Protein AF-A0A1R2CJ49-F1 (afdb_monomer_lite)

Structure (mmCIF, N/CA/C/O backbone):
data_AF-A0A1R2CJ49-F1
#
_entry.id   AF-A0A1R2CJ49-F1
#
loop_
_atom_site.group_PDB
_atom_site.id
_atom_site.type_symbol
_atom_site.label_atom_id
_atom_site.label_alt_id
_atom_site.label_comp_id
_atom_site.label_asym_id
_atom_site.label_entity_id
_atom_site.label_seq_id
_atom_site.pdbx_PDB_ins_code
_atom_site.Cartn_x
_atom_site.Cartn_y
_atom_site.Cartn_z
_atom_site.occupancy
_atom_site.B_iso_or_equiv
_atom_site.auth_seq_id
_atom_site.auth_comp_id
_atom_site.auth_asym_id
_atom_site.auth_atom_id
_atom_site.pdbx_PDB_model_num
ATOM 1 N N . MET A 1 1 ? -12.577 16.029 20.237 1.00 26.28 1 MET A N 1
ATOM 2 C CA . MET A 1 1 ? -11.935 16.519 18.999 1.00 26.28 1 MET A CA 1
ATOM 3 C C . MET A 1 1 ? -10.661 17.231 19.419 1.00 26.28 1 MET A C 1
ATOM 5 O O . MET A 1 1 ? -10.760 18.255 20.077 1.00 26.28 1 MET A O 1
ATOM 9 N N . GLY A 1 2 ? -9.493 16.629 19.194 1.00 26.75 2 GLY A N 1
ATOM 10 C CA . GLY A 1 2 ? -8.216 17.295 19.459 1.00 26.75 2 GLY A CA 1
ATOM 11 C C . GLY A 1 2 ? -7.886 18.205 18.283 1.00 26.75 2 GLY A C 1
ATOM 12 O O . GLY A 1 2 ? -7.956 17.755 17.143 1.00 26.75 2 GLY A O 1
ATOM 13 N N . ASN A 1 3 ? -7.593 19.475 18.551 1.00 26.75 3 ASN A N 1
ATOM 14 C CA . ASN A 1 3 ? -7.199 20.433 17.525 1.00 26.75 3 ASN A CA 1
ATOM 15 C C . ASN A 1 3 ? -5.873 19.992 16.889 1.00 26.75 3 ASN A C 1
ATOM 17 O O . ASN A 1 3 ? -4.850 19.943 17.570 1.00 26.75 3 ASN A O 1
ATOM 21 N N . CYS A 1 4 ? -5.876 19.725 15.583 1.00 31.06 4 CYS A N 1
ATOM 22 C CA . CYS A 1 4 ? -4.674 19.809 14.758 1.00 31.06 4 CYS A CA 1
ATOM 23 C C . CYS A 1 4 ? -4.294 21.292 14.676 1.00 31.06 4 CYS A C 1
ATOM 25 O O . CYS A 1 4 ? -4.777 22.018 13.809 1.00 31.06 4 CYS A O 1
ATOM 27 N N . THR A 1 5 ? -3.516 21.789 15.636 1.00 28.67 5 THR A N 1
ATOM 28 C CA . THR A 1 5 ? -3.031 23.170 15.593 1.00 28.67 5 THR A CA 1
ATOM 29 C C . THR A 1 5 ? -2.008 23.313 14.473 1.00 28.67 5 THR A C 1
ATOM 31 O O . THR A 1 5 ? -0.951 22.687 14.487 1.00 28.67 5 THR A O 1
ATOM 34 N N . LEU A 1 6 ? -2.374 24.135 13.491 1.00 38.03 6 LEU A N 1
ATOM 35 C CA . LEU A 1 6 ? -1.509 24.666 12.447 1.00 38.03 6 LEU A CA 1
ATOM 36 C C . LEU A 1 6 ? -0.498 25.648 13.056 1.00 38.03 6 LEU A C 1
ATOM 38 O O . LEU A 1 6 ? -0.883 26.491 13.864 1.00 38.03 6 LEU A O 1
ATOM 42 N N . ARG A 1 7 ? 0.732 25.586 12.533 1.00 31.92 7 ARG A N 1
ATOM 43 C CA . ARG A 1 7 ? 1.857 26.525 12.701 1.00 31.92 7 ARG A CA 1
ATOM 44 C C . ARG A 1 7 ? 2.629 26.417 14.012 1.00 31.92 7 ARG A C 1
ATOM 46 O O . ARG A 1 7 ? 2.312 27.066 15.001 1.00 31.92 7 ARG A O 1
ATOM 53 N N . ASP A 1 8 ? 3.721 25.667 13.933 1.00 31.88 8 ASP A N 1
ATOM 54 C CA . ASP A 1 8 ? 4.952 26.039 14.617 1.00 31.88 8 ASP A CA 1
ATOM 55 C C . ASP A 1 8 ? 5.935 26.486 13.522 1.00 31.88 8 ASP A C 1
ATOM 57 O O . ASP A 1 8 ? 6.156 25.761 12.548 1.00 31.88 8 ASP A O 1
ATOM 61 N N . ASP A 1 9 ? 6.454 27.709 13.627 1.00 32.91 9 ASP A N 1
ATOM 62 C CA . ASP A 1 9 ? 7.258 28.380 12.588 1.00 32.91 9 ASP A CA 1
ATOM 63 C C . ASP A 1 9 ? 8.660 27.754 12.414 1.00 32.91 9 ASP A C 1
ATOM 65 O O . ASP A 1 9 ? 9.445 28.156 11.555 1.00 32.91 9 ASP A O 1
ATOM 69 N N . ASN A 1 10 ? 8.957 26.705 13.182 1.00 36.03 10 ASN A N 1
ATOM 70 C CA . ASN A 1 10 ? 10.135 25.864 13.045 1.00 36.03 10 ASN A CA 1
ATOM 71 C C . ASN A 1 10 ? 9.758 24.571 12.322 1.00 36.03 10 ASN A C 1
ATOM 73 O O . ASN A 1 10 ? 9.449 23.577 12.967 1.00 36.03 10 ASN A O 1
ATOM 77 N N . VAL A 1 11 ? 9.772 24.619 10.986 1.00 41.38 11 VAL A N 1
ATOM 78 C CA . VAL A 1 11 ? 9.694 23.509 10.012 1.00 41.38 11 VAL A CA 1
ATOM 79 C C . VAL A 1 11 ? 9.718 22.109 10.652 1.00 41.38 11 VAL A C 1
ATOM 81 O O . VAL A 1 11 ? 10.744 21.432 10.695 1.00 41.38 11 VAL A O 1
ATOM 84 N N . GLN A 1 12 ? 8.569 21.657 11.145 1.00 41.25 12 GLN A N 1
ATOM 85 C CA . GLN A 1 12 ? 8.348 20.265 11.497 1.00 41.25 12 GLN A CA 1
ATOM 86 C C . GLN A 1 12 ? 7.108 19.811 10.755 1.00 41.25 12 GLN A C 1
ATOM 88 O O . GLN A 1 12 ? 5.989 20.250 11.000 1.00 41.25 12 GLN A O 1
ATOM 93 N N . GLU A 1 13 ? 7.368 18.954 9.782 1.00 44.28 13 GLU A N 1
ATOM 94 C CA . GLU A 1 13 ? 6.405 18.080 9.150 1.00 44.28 13 GLU A CA 1
ATOM 95 C C . GLU A 1 13 ? 5.316 17.627 10.137 1.00 44.28 13 GLU A C 1
ATOM 97 O O . GLU A 1 13 ? 5.594 16.954 11.137 1.00 44.28 13 GLU A O 1
ATOM 102 N N . VAL A 1 14 ? 4.062 17.983 9.850 1.00 48.19 14 VAL A N 1
ATOM 103 C CA . VAL A 1 14 ? 2.908 17.512 10.620 1.00 48.19 14 VAL A CA 1
ATOM 104 C C . VAL A 1 14 ? 2.568 16.100 10.144 1.00 48.19 14 VAL A C 1
ATOM 106 O O . VAL A 1 14 ? 1.550 15.860 9.501 1.00 48.19 14 VAL A O 1
ATOM 109 N N . TRP A 1 15 ? 3.424 15.130 10.467 1.00 52.06 15 TRP A N 1
ATOM 110 C CA . TRP A 1 15 ? 2.942 13.762 10.648 1.00 52.06 15 TRP A CA 1
ATOM 111 C C . TRP A 1 15 ? 1.828 13.832 11.676 1.00 52.06 15 TRP A C 1
ATOM 113 O O . TRP A 1 15 ? 2.017 14.497 12.697 1.00 52.06 15 TRP A O 1
ATOM 123 N N . CYS A 1 16 ? 0.708 13.146 11.456 1.00 45.31 16 CYS A N 1
ATOM 124 C CA . CYS A 1 16 ? -0.378 13.109 12.428 1.00 45.31 16 CYS A CA 1
ATOM 125 C C . CYS A 1 16 ? 0.208 12.744 13.812 1.00 45.31 16 CYS A C 1
ATOM 127 O O . CYS A 1 16 ? 0.573 11.597 14.066 1.00 45.31 16 CYS A O 1
ATOM 129 N N . CYS A 1 17 ? 0.388 13.730 14.705 1.00 45.16 17 CYS A N 1
ATOM 130 C CA . CYS A 1 17 ? 1.058 13.579 16.010 1.00 45.16 17 CYS A CA 1
ATOM 131 C C . CYS A 1 17 ? 0.252 12.730 17.000 1.00 45.16 17 CYS A C 1
ATOM 133 O O . CYS A 1 17 ? 0.560 12.680 18.186 1.00 45.16 17 CYS A O 1
ATOM 135 N N . LEU A 1 18 ? -0.794 12.074 16.507 1.00 47.69 18 LEU A N 1
ATOM 136 C CA . LEU A 1 18 ? -1.752 11.295 17.264 1.00 47.69 18 LEU A CA 1
ATOM 137 C C . LEU A 1 18 ? -1.456 9.792 17.208 1.00 47.69 18 LEU A C 1
ATOM 139 O O . LEU A 1 18 ? -2.032 9.055 18.003 1.00 47.69 18 LEU A O 1
ATOM 143 N N . ASN A 1 19 ? -0.566 9.331 16.317 1.00 65.00 19 ASN A N 1
ATOM 144 C CA . ASN A 1 19 ? -0.241 7.912 16.197 1.00 65.00 19 ASN A CA 1
ATOM 145 C C . ASN A 1 19 ? 1.134 7.576 16.797 1.00 65.00 19 ASN A C 1
ATOM 147 O O . ASN A 1 19 ? 2.164 8.050 16.320 1.00 65.00 19 ASN A O 1
ATOM 151 N N . LYS A 1 20 ? 1.131 6.752 17.851 1.00 75.06 20 LYS A N 1
ATOM 152 C CA . LYS A 1 20 ? 2.331 6.314 18.587 1.00 75.06 20 LYS A CA 1
ATOM 153 C C . LYS A 1 20 ? 3.036 5.113 17.951 1.00 75.06 20 LYS A C 1
ATOM 155 O O . LYS A 1 20 ? 4.136 4.776 18.371 1.00 75.06 20 LYS A O 1
ATOM 160 N N . ASN A 1 21 ? 2.411 4.478 16.962 1.00 77.88 21 ASN A N 1
ATOM 161 C CA . ASN A 1 21 ? 2.913 3.249 16.353 1.00 77.88 21 ASN A CA 1
ATOM 162 C C . ASN A 1 21 ? 4.044 3.502 15.338 1.00 77.88 21 ASN A C 1
ATOM 164 O O . ASN A 1 21 ? 4.805 2.589 15.037 1.00 77.88 21 ASN A O 1
ATOM 168 N N . PHE A 1 22 ? 4.166 4.725 14.812 1.00 79.62 22 PHE A N 1
ATOM 169 C CA . PHE A 1 22 ? 5.142 5.080 13.780 1.00 79.62 22 PHE A CA 1
ATOM 170 C C . PHE A 1 22 ? 6.472 5.573 14.366 1.00 79.62 22 PHE A C 1
ATOM 172 O O . PHE A 1 22 ? 6.514 6.575 15.087 1.00 79.62 22 PHE A O 1
ATOM 179 N N . ASP A 1 23 ? 7.573 4.908 14.012 1.00 74.25 23 ASP A N 1
ATOM 180 C CA . ASP A 1 23 ? 8.924 5.278 14.431 1.00 74.25 23 ASP A CA 1
ATOM 181 C C . ASP A 1 23 ? 9.539 6.330 13.498 1.00 74.25 23 ASP A C 1
ATOM 183 O O . ASP A 1 23 ? 10.249 6.048 12.526 1.00 74.25 23 ASP A O 1
ATOM 187 N N . ARG A 1 24 ? 9.312 7.591 13.870 1.00 70.44 24 ARG A N 1
ATOM 188 C CA . ARG A 1 24 ? 9.886 8.762 13.195 1.00 70.44 24 ARG A CA 1
ATOM 189 C C . ARG A 1 24 ? 11.414 8.818 13.275 1.00 70.44 24 ARG A C 1
ATOM 191 O O . ARG A 1 24 ? 12.023 9.487 12.445 1.00 70.44 24 ARG A O 1
ATOM 198 N N . ILE A 1 25 ? 12.037 8.201 14.281 1.00 67.38 25 ILE A N 1
ATOM 199 C CA . ILE A 1 25 ? 13.490 8.264 14.483 1.00 67.38 25 ILE A CA 1
ATOM 200 C C . ILE A 1 25 ? 14.170 7.343 13.474 1.00 67.38 25 ILE A C 1
ATOM 202 O O . ILE A 1 25 ? 15.046 7.796 12.738 1.00 67.38 25 ILE A O 1
ATOM 206 N N . SER A 1 26 ? 13.713 6.094 13.368 1.00 65.06 26 SER A N 1
ATOM 207 C CA . SER A 1 26 ? 14.226 5.152 12.365 1.00 65.06 26 SER A CA 1
ATOM 208 C C . SER A 1 26 ? 13.945 5.618 10.935 1.00 65.06 26 SER A C 1
ATOM 210 O O . SER A 1 26 ? 14.766 5.403 10.044 1.00 65.06 26 SER A O 1
ATOM 212 N N . PHE A 1 27 ? 12.833 6.327 10.709 1.00 67.00 27 PHE A N 1
ATOM 213 C CA . PHE A 1 27 ? 12.515 6.922 9.407 1.00 67.00 27 PHE A CA 1
ATOM 214 C C . PHE A 1 27 ? 13.523 8.003 8.968 1.00 67.00 27 PHE A C 1
ATOM 216 O O . PHE A 1 27 ? 13.751 8.192 7.778 1.00 67.00 27 PHE A O 1
ATOM 223 N N . ARG A 1 28 ? 14.177 8.699 9.910 1.00 56.25 28 ARG A N 1
ATOM 224 C CA . ARG A 1 28 ? 15.124 9.797 9.625 1.00 56.25 28 ARG A CA 1
ATOM 225 C C . ARG A 1 28 ? 16.506 9.343 9.140 1.00 56.25 28 ARG A C 1
ATOM 227 O O . ARG A 1 28 ? 17.362 10.186 8.873 1.00 56.25 28 ARG A O 1
ATOM 234 N N . VAL A 1 29 ? 16.774 8.044 9.015 1.00 51.47 29 VAL A N 1
ATOM 235 C CA . VAL A 1 29 ? 18.105 7.564 8.619 1.00 51.47 29 VAL A CA 1
ATOM 236 C C . VAL A 1 29 ? 18.316 7.737 7.104 1.00 51.47 29 VAL A C 1
ATOM 238 O O . VAL A 1 29 ? 17.660 7.091 6.294 1.00 51.47 29 VAL A O 1
ATOM 241 N N . LYS A 1 30 ? 19.275 8.604 6.730 1.00 51.50 30 LYS A N 1
ATOM 242 C CA . LYS A 1 30 ? 19.764 8.906 5.359 1.00 51.50 30 LYS A CA 1
ATOM 243 C C . LYS A 1 30 ? 18.777 9.535 4.363 1.00 51.50 30 LYS A C 1
ATOM 245 O O . LYS A 1 30 ? 19.136 9.689 3.198 1.00 51.50 30 LYS A O 1
ATOM 250 N N . ILE A 1 31 ? 17.581 9.934 4.781 1.00 54.16 31 ILE A N 1
ATOM 251 C CA . ILE A 1 31 ? 16.706 10.743 3.925 1.00 54.16 31 ILE A CA 1
ATOM 252 C C . ILE A 1 31 ? 17.149 12.201 4.061 1.00 54.16 31 ILE A C 1
ATOM 254 O O . ILE A 1 31 ? 17.193 12.725 5.173 1.00 54.16 31 ILE A O 1
ATOM 258 N N . ASP A 1 32 ? 17.495 12.844 2.943 1.00 55.09 32 ASP A N 1
ATOM 259 C CA . ASP A 1 32 ? 17.691 14.293 2.908 1.00 55.09 32 ASP A CA 1
ATOM 260 C C . ASP A 1 32 ? 16.354 14.962 3.256 1.00 55.09 32 ASP A C 1
ATOM 262 O O . ASP A 1 32 ? 15.398 14.960 2.471 1.00 55.09 32 ASP A O 1
ATOM 266 N N . PHE A 1 33 ? 16.273 15.460 4.488 1.00 58.50 33 PHE A N 1
ATOM 267 C CA . PHE A 1 33 ? 15.053 16.015 5.059 1.00 58.50 33 PHE A CA 1
ATOM 268 C C . PHE A 1 33 ? 14.559 17.217 4.236 1.00 58.50 33 PHE A C 1
ATOM 270 O O . PHE A 1 33 ? 13.353 17.447 4.159 1.00 58.50 33 PHE A O 1
ATOM 277 N N . ASP A 1 34 ? 15.459 17.919 3.537 1.00 59.22 34 ASP A N 1
ATOM 278 C CA . ASP A 1 34 ? 15.125 19.074 2.706 1.00 59.22 34 ASP A CA 1
ATOM 279 C C . ASP A 1 34 ? 14.364 18.670 1.437 1.00 59.22 34 ASP A C 1
ATOM 281 O O . ASP A 1 34 ? 13.374 19.314 1.076 1.00 59.22 34 ASP A O 1
ATOM 285 N N . GLN A 1 35 ? 14.757 17.569 0.787 1.00 62.47 35 GLN A N 1
ATOM 286 C CA . GLN A 1 35 ? 14.051 17.040 -0.389 1.00 62.47 35 GLN A CA 1
ATOM 287 C C . GLN A 1 35 ? 12.654 16.546 -0.023 1.00 62.47 35 GLN A C 1
ATOM 289 O O . GLN A 1 35 ? 11.680 16.827 -0.725 1.00 62.47 35 GLN A O 1
ATOM 294 N N . TYR A 1 36 ? 12.550 15.844 1.105 1.00 66.69 36 TYR A N 1
ATOM 295 C CA . TYR A 1 36 ? 11.279 15.360 1.621 1.00 66.69 36 TYR A CA 1
ATOM 296 C C . TYR A 1 36 ? 10.321 16.524 1.944 1.00 66.69 36 TYR A C 1
ATOM 298 O O . TYR A 1 36 ? 9.168 16.531 1.504 1.00 66.69 36 TYR A O 1
ATOM 306 N N . LEU A 1 37 ? 10.807 17.554 2.644 1.00 65.38 37 LEU A N 1
ATOM 307 C CA . LEU A 1 37 ? 10.027 18.751 2.961 1.00 65.38 37 LEU A CA 1
ATOM 308 C C . LEU A 1 37 ? 9.620 19.531 1.706 1.00 65.38 37 LEU A C 1
ATOM 310 O O . LEU A 1 37 ? 8.490 20.012 1.625 1.00 65.38 37 LEU A O 1
ATOM 314 N N . ALA A 1 38 ? 10.512 19.662 0.722 1.00 65.50 38 ALA A N 1
ATOM 315 C CA . ALA A 1 38 ? 10.200 20.304 -0.553 1.00 65.50 38 ALA A CA 1
ATOM 316 C C . ALA A 1 38 ? 9.090 19.555 -1.304 1.00 65.50 38 ALA A C 1
ATOM 318 O O . ALA A 1 38 ? 8.164 20.175 -1.829 1.00 65.50 38 ALA A O 1
ATOM 319 N N . TYR A 1 39 ? 9.145 18.224 -1.299 1.00 70.75 39 TYR A N 1
ATOM 320 C CA . TYR A 1 39 ? 8.134 17.371 -1.905 1.00 70.75 39 TYR A CA 1
ATOM 321 C C . TYR A 1 39 ? 6.770 17.481 -1.200 1.00 70.75 39 TYR A C 1
ATOM 323 O O . TYR A 1 39 ? 5.753 17.667 -1.868 1.00 70.75 39 TYR A O 1
ATOM 331 N N . GLN A 1 40 ? 6.729 17.472 0.136 1.00 71.38 40 GLN A N 1
ATOM 332 C CA . GLN A 1 40 ? 5.479 17.705 0.869 1.00 71.38 40 GLN A CA 1
ATOM 333 C C . GLN A 1 40 ? 4.901 19.095 0.596 1.00 71.38 40 GLN A C 1
ATOM 335 O O . GLN A 1 40 ? 3.712 19.199 0.319 1.00 71.38 40 GLN A O 1
ATOM 340 N N . LYS A 1 41 ? 5.724 20.151 0.582 1.00 71.00 41 LYS A N 1
ATOM 341 C CA . LYS A 1 41 ? 5.275 21.513 0.233 1.00 71.00 41 LYS A CA 1
ATOM 342 C C . LYS A 1 41 ? 4.702 21.590 -1.183 1.00 71.00 41 LYS A C 1
ATOM 344 O O . LYS A 1 41 ? 3.703 22.269 -1.411 1.00 71.00 41 LYS A O 1
ATOM 349 N N . PHE A 1 42 ? 5.320 20.891 -2.137 1.00 74.38 42 PHE A N 1
ATOM 350 C CA . PHE A 1 42 ? 4.804 20.775 -3.500 1.00 74.38 42 PHE A CA 1
ATOM 351 C C . PHE A 1 42 ? 3.417 20.121 -3.520 1.00 74.38 42 PHE A C 1
ATOM 353 O O . PHE A 1 42 ? 2.489 20.672 -4.114 1.00 74.38 42 PHE A O 1
ATOM 360 N N . LEU A 1 43 ? 3.251 18.990 -2.829 1.00 74.88 43 LEU A N 1
ATOM 361 C CA . LEU A 1 43 ? 1.957 18.322 -2.710 1.00 74.88 43 LEU A CA 1
ATOM 362 C C . LEU A 1 43 ? 0.924 19.202 -1.998 1.00 74.88 43 LEU A C 1
ATOM 364 O O . LEU A 1 43 ? -0.219 19.275 -2.435 1.00 74.88 43 LEU A O 1
ATOM 368 N N . GLU A 1 44 ? 1.302 19.903 -0.931 1.00 74.00 44 GLU A N 1
ATOM 369 C CA . GLU A 1 44 ? 0.401 20.808 -0.216 1.00 74.00 44 GLU A CA 1
ATOM 370 C C . GLU A 1 44 ? -0.114 21.911 -1.133 1.00 74.00 44 GLU A C 1
ATOM 372 O O . GLU A 1 44 ? -1.320 22.132 -1.193 1.00 74.00 44 GLU A O 1
ATOM 377 N N . HIS A 1 45 ? 0.765 22.527 -1.925 1.00 73.56 45 HIS A N 1
ATOM 378 C CA . HIS A 1 45 ? 0.361 23.528 -2.907 1.00 73.56 45 HIS A CA 1
ATOM 379 C C . HIS A 1 45 ? -0.605 22.968 -3.967 1.00 73.56 45 HIS A C 1
ATOM 381 O O . HIS A 1 45 ? -1.550 23.652 -4.375 1.00 73.56 45 HIS A O 1
ATOM 387 N N . LEU A 1 46 ? -0.388 21.728 -4.422 1.00 71.69 46 LEU A N 1
ATOM 388 C CA . LEU A 1 46 ? -1.305 21.051 -5.343 1.00 71.69 46 LEU A CA 1
ATOM 389 C C . LEU A 1 46 ? -2.680 20.807 -4.704 1.00 71.69 46 LEU A C 1
ATOM 391 O O . LEU A 1 46 ? -3.701 21.015 -5.358 1.00 71.69 46 LEU A O 1
ATOM 395 N N . TRP A 1 47 ? -2.711 20.403 -3.433 1.00 73.81 47 TRP A N 1
ATOM 396 C CA . TRP A 1 47 ? -3.938 20.042 -2.719 1.00 73.81 47 TRP A CA 1
ATOM 397 C C . TRP A 1 47 ? -4.717 21.228 -2.164 1.00 73.81 47 TRP A C 1
ATOM 399 O O . TRP A 1 47 ? -5.944 21.168 -2.121 1.00 73.81 47 TRP A O 1
ATOM 409 N N . GLU A 1 48 ? -4.060 22.327 -1.798 1.00 68.50 48 GLU A N 1
ATOM 410 C CA . GLU A 1 48 ? -4.737 23.576 -1.439 1.00 68.50 48 GLU A CA 1
ATOM 411 C C . GLU A 1 48 ? -5.663 24.018 -2.580 1.00 68.50 48 GLU A C 1
ATOM 413 O O . GLU A 1 48 ? -6.846 24.270 -2.360 1.00 68.50 48 GLU A O 1
ATOM 418 N N . LYS A 1 49 ? -5.185 23.976 -3.829 1.00 63.53 49 LYS A N 1
ATOM 419 C CA . LYS A 1 49 ? -6.000 24.273 -5.020 1.00 63.53 49 LYS A CA 1
ATOM 420 C C . LYS A 1 49 ? -7.149 23.293 -5.259 1.00 63.53 49 LYS A C 1
ATOM 422 O O . LYS A 1 49 ? -8.078 23.637 -5.972 1.00 63.53 49 LYS A O 1
ATOM 427 N N . PHE A 1 50 ? -7.116 22.089 -4.704 1.00 65.50 50 PHE A N 1
ATOM 428 C CA . PHE A 1 50 ? -8.232 21.151 -4.813 1.00 65.50 50 PHE A CA 1
ATOM 429 C C . PHE A 1 50 ? -9.264 21.367 -3.696 1.00 65.50 50 PHE A C 1
ATOM 431 O O . PHE A 1 50 ? -10.466 21.387 -3.950 1.00 65.50 50 PHE A O 1
ATOM 438 N N . ILE A 1 51 ? -8.797 21.600 -2.465 1.00 62.16 51 ILE A N 1
ATOM 439 C CA . ILE A 1 51 ? -9.645 21.797 -1.280 1.00 62.16 51 ILE A CA 1
ATOM 440 C C . ILE A 1 51 ? -10.392 23.143 -1.331 1.00 62.16 51 ILE A C 1
ATOM 442 O O . ILE A 1 51 ? -11.546 23.208 -0.911 1.00 62.16 51 ILE A O 1
ATOM 446 N N . PHE A 1 52 ? -9.780 24.209 -1.866 1.00 48.34 52 PHE A N 1
ATOM 447 C CA . PHE A 1 52 ? -10.394 25.547 -1.929 1.00 48.34 52 PHE A CA 1
ATOM 448 C C . PHE A 1 52 ? -11.529 25.695 -2.957 1.00 48.34 52 PHE A C 1
ATOM 450 O O . PHE A 1 52 ? -12.310 26.636 -2.845 1.00 48.34 52 PHE A O 1
ATOM 457 N N . TYR A 1 53 ? -11.647 24.796 -3.938 1.00 50.22 53 TYR A N 1
ATOM 458 C CA . TYR A 1 53 ? -12.580 24.948 -5.065 1.00 50.22 53 TYR A CA 1
ATOM 459 C C . TYR A 1 53 ? -13.773 23.987 -5.027 1.00 50.22 53 TYR A C 1
ATOM 461 O O . TYR A 1 53 ? -14.446 23.812 -6.041 1.00 50.22 53 TYR A O 1
ATOM 469 N N . ARG A 1 54 ? -14.045 23.350 -3.883 1.00 55.12 54 ARG A N 1
ATOM 470 C CA . ARG A 1 54 ? -15.035 22.273 -3.820 1.00 55.12 54 ARG A CA 1
ATOM 471 C C . ARG A 1 54 ? -16.322 22.646 -3.089 1.00 55.12 54 ARG A C 1
ATOM 473 O O . ARG A 1 54 ? -16.282 23.037 -1.922 1.00 55.12 54 ARG A O 1
ATOM 480 N N . ASP A 1 55 ? -17.450 22.412 -3.759 1.00 49.56 55 ASP A N 1
ATOM 481 C CA . ASP A 1 55 ? -18.777 22.346 -3.143 1.00 49.56 55 ASP A CA 1
ATOM 482 C C . ASP A 1 55 ? -18.960 21.004 -2.414 1.00 49.56 55 ASP A C 1
ATOM 484 O O . ASP A 1 55 ? -18.545 19.948 -2.896 1.00 49.56 55 ASP A O 1
ATOM 488 N N . LYS A 1 56 ? -19.529 21.042 -1.206 1.00 52.12 56 LYS A N 1
ATOM 489 C CA . LYS A 1 56 ? -19.495 19.928 -0.235 1.00 52.12 56 LYS A CA 1
ATOM 490 C C . LYS A 1 56 ? -20.616 18.888 -0.392 1.00 52.12 56 LYS A C 1
ATOM 492 O O . LYS A 1 56 ? -20.641 17.931 0.381 1.00 52.12 56 LYS A O 1
ATOM 497 N N . ASP A 1 57 ? -21.508 19.040 -1.368 1.00 48.22 57 ASP A N 1
ATOM 498 C CA . ASP A 1 57 ? -22.840 18.422 -1.296 1.00 48.22 57 ASP A CA 1
ATOM 499 C C . ASP A 1 57 ? -23.067 17.149 -2.145 1.00 48.22 57 ASP A C 1
ATOM 501 O O . ASP A 1 57 ? -24.131 16.541 -2.031 1.00 48.22 57 ASP A O 1
ATOM 505 N N . GLU A 1 58 ? -22.088 16.633 -2.908 1.00 53.12 58 GLU A N 1
ATOM 506 C CA . GLU A 1 58 ? -22.288 15.420 -3.736 1.00 53.12 58 GLU A CA 1
ATOM 507 C C . GLU A 1 58 ? -21.286 14.278 -3.465 1.00 53.12 58 GLU A C 1
ATOM 509 O O . GLU A 1 58 ? -20.101 14.354 -3.779 1.00 53.12 58 GLU A O 1
ATOM 514 N N . LYS A 1 59 ? -21.780 13.156 -2.914 1.00 52.75 59 LYS A N 1
ATOM 515 C CA . LYS A 1 59 ? -20.970 11.994 -2.478 1.00 52.75 59 LYS A CA 1
ATOM 516 C C . LYS A 1 59 ? -20.522 11.028 -3.587 1.00 52.75 59 LYS A C 1
ATOM 518 O O . LYS A 1 59 ? -19.574 10.284 -3.367 1.00 52.75 59 LYS A O 1
ATOM 523 N N . ALA A 1 60 ? -21.190 10.970 -4.741 1.00 48.72 60 ALA A N 1
ATOM 524 C CA . ALA A 1 60 ? -20.859 9.999 -5.799 1.00 48.72 60 ALA A CA 1
ATOM 525 C C . ALA A 1 60 ? -19.772 10.527 -6.755 1.00 48.72 60 ALA A C 1
ATOM 527 O O . ALA A 1 60 ? -18.816 9.817 -7.065 1.00 48.72 60 ALA A O 1
ATOM 528 N N . THR A 1 61 ? -19.861 11.806 -7.128 1.00 55.12 61 THR A N 1
ATOM 529 C CA . THR A 1 61 ? -18.836 12.570 -7.865 1.00 55.12 61 THR A CA 1
ATOM 530 C C . THR A 1 61 ? -17.509 12.606 -7.085 1.00 55.12 61 THR A C 1
ATOM 532 O O . THR A 1 61 ? -16.420 12.554 -7.657 1.00 55.12 61 THR A O 1
ATOM 535 N N . LEU A 1 62 ? -17.613 12.540 -5.751 1.00 61.88 62 LEU A N 1
ATOM 536 C CA . LEU A 1 62 ? -16.523 12.572 -4.781 1.00 61.88 62 LEU A CA 1
ATOM 537 C C . LEU A 1 62 ? -15.423 11.531 -5.036 1.00 61.88 62 LEU A C 1
ATOM 539 O O . LEU A 1 62 ? -14.251 11.900 -5.062 1.00 61.88 62 LEU A O 1
ATOM 543 N N . ARG A 1 63 ? -15.771 10.251 -5.238 1.00 60.50 63 ARG A N 1
ATOM 544 C CA . ARG A 1 63 ? -14.784 9.154 -5.332 1.00 60.50 63 ARG A CA 1
ATOM 545 C C . ARG A 1 63 ? -13.971 9.209 -6.626 1.00 60.50 63 ARG A C 1
ATOM 547 O O . ARG A 1 63 ? -12.756 9.037 -6.576 1.00 60.50 63 ARG A O 1
ATOM 554 N N . TYR A 1 64 ? -14.618 9.467 -7.765 1.00 64.62 64 TYR A N 1
ATOM 555 C CA . TYR A 1 64 ? -13.943 9.567 -9.066 1.00 64.62 64 TYR A CA 1
ATOM 556 C C . TYR A 1 64 ? -13.020 10.792 -9.127 1.00 64.62 64 TYR A C 1
ATOM 558 O O . TYR A 1 64 ? -11.870 10.690 -9.553 1.00 64.62 64 TYR A O 1
ATOM 566 N N . GLU A 1 65 ? -13.488 11.935 -8.619 1.00 67.38 65 GLU A N 1
ATOM 567 C CA . GLU A 1 65 ? -12.672 13.143 -8.515 1.00 67.38 65 GLU A CA 1
ATOM 568 C C . GLU A 1 65 ? -11.492 12.952 -7.561 1.00 67.38 65 GLU A C 1
ATOM 570 O O . GLU A 1 65 ? -10.367 13.288 -7.922 1.00 67.38 65 GLU A O 1
ATOM 575 N N . ILE A 1 66 ? -11.704 12.375 -6.368 1.00 71.25 66 ILE A N 1
ATOM 576 C CA . ILE A 1 66 ? -10.594 12.122 -5.437 1.00 71.25 66 ILE A CA 1
ATOM 577 C C . ILE A 1 66 ? -9.588 11.166 -6.075 1.00 71.25 66 ILE A C 1
ATOM 579 O O . ILE A 1 66 ? -8.398 11.443 -5.986 1.00 71.25 66 ILE A O 1
ATOM 583 N N . LYS A 1 67 ? -10.027 10.108 -6.771 1.00 71.56 67 LYS A N 1
ATOM 584 C CA . LYS A 1 67 ? -9.115 9.204 -7.485 1.00 71.56 67 LYS A CA 1
ATOM 585 C C . LYS A 1 67 ? -8.232 9.975 -8.473 1.00 71.56 67 LYS A C 1
ATOM 587 O O . LYS A 1 67 ? -7.017 9.829 -8.429 1.00 71.56 67 LYS A O 1
ATOM 592 N N . HIS A 1 68 ? -8.804 10.861 -9.292 1.00 72.94 68 HIS A N 1
ATOM 593 C CA . HIS A 1 68 ? -8.032 11.684 -10.236 1.00 72.94 68 HIS A CA 1
ATOM 594 C C . HIS A 1 68 ? -6.971 12.572 -9.557 1.00 72.94 68 HIS A C 1
ATOM 596 O O . HIS A 1 68 ? -5.912 12.826 -10.130 1.00 72.94 68 HIS A O 1
ATOM 602 N N . TRP A 1 69 ? -7.237 13.055 -8.343 1.00 73.19 69 TRP A N 1
ATOM 603 C CA . TRP A 1 69 ? -6.292 13.888 -7.594 1.00 73.19 69 TRP A CA 1
ATOM 604 C C . TRP A 1 69 ? -5.271 13.083 -6.796 1.00 73.19 69 TRP A C 1
ATOM 606 O O . TRP A 1 69 ? -4.106 13.462 -6.737 1.00 73.19 69 TRP A O 1
ATOM 616 N N . VAL A 1 70 ? -5.677 11.953 -6.229 1.00 73.12 70 VAL A N 1
ATOM 617 C CA . VAL A 1 70 ? -4.819 11.059 -5.444 1.00 73.12 70 VAL A CA 1
ATOM 618 C C . VAL A 1 70 ? -3.719 10.441 -6.283 1.00 73.12 70 VAL A C 1
ATOM 620 O O . VAL A 1 70 ? -2.600 10.285 -5.790 1.00 73.12 70 VAL A O 1
ATOM 623 N N . VAL A 1 71 ? -3.992 10.150 -7.556 1.00 69.31 71 VAL A N 1
ATOM 624 C CA . VAL A 1 71 ? -2.956 9.635 -8.453 1.00 69.31 71 VAL A CA 1
ATOM 625 C C . VAL A 1 71 ? -1.802 10.642 -8.623 1.00 69.31 71 VAL A C 1
ATOM 627 O O . VAL A 1 71 ? -0.672 10.220 -8.855 1.00 69.31 71 VAL A O 1
ATOM 630 N N . LYS A 1 72 ? -2.024 11.938 -8.353 1.00 70.88 72 LYS A N 1
ATOM 631 C CA . LYS A 1 72 ? -0.993 12.994 -8.367 1.00 70.88 72 LYS A CA 1
ATOM 632 C C . LYS A 1 72 ? -0.162 13.084 -7.078 1.00 70.88 72 LYS A C 1
ATOM 634 O O . LYS A 1 72 ? 0.716 13.941 -6.975 1.00 70.88 72 LYS A O 1
ATOM 639 N N . GLY A 1 73 ? -0.422 12.215 -6.103 1.00 72.19 73 GLY A N 1
ATOM 640 C CA . GLY A 1 73 ? 0.193 12.246 -4.776 1.00 72.19 73 GLY A CA 1
ATOM 641 C C . GLY A 1 73 ? -0.641 12.990 -3.753 1.00 72.19 73 GLY A C 1
ATOM 642 O O . GLY A 1 73 ? -1.497 13.776 -4.131 1.00 72.19 73 GLY A O 1
ATOM 643 N N . ALA A 1 74 ? -0.394 12.759 -2.461 1.00 76.56 74 ALA A N 1
ATOM 644 C CA . ALA A 1 74 ? -1.066 13.453 -1.364 1.00 76.56 74 ALA A CA 1
ATOM 645 C C . ALA A 1 74 ? -0.094 13.767 -0.215 1.00 76.56 74 ALA A C 1
ATOM 647 O O . ALA A 1 74 ? 0.770 12.937 0.080 1.00 76.56 74 ALA A O 1
ATOM 648 N N . PRO A 1 75 ? -0.229 14.932 0.451 1.00 75.31 75 PRO A N 1
ATOM 649 C CA . PRO A 1 75 ? 0.525 15.233 1.660 1.00 75.31 75 PRO A CA 1
ATOM 650 C C . PRO A 1 75 ? 0.262 14.207 2.762 1.00 75.31 75 PRO A C 1
ATOM 652 O O . PRO A 1 75 ? -0.884 13.818 2.995 1.00 75.31 75 PRO A O 1
ATOM 655 N N . ASN A 1 76 ? 1.299 13.848 3.518 1.00 75.62 76 ASN A N 1
ATOM 656 C CA . ASN A 1 76 ? 1.214 12.842 4.581 1.00 75.62 76 ASN A CA 1
ATOM 657 C C . ASN A 1 76 ? 0.140 13.179 5.624 1.00 75.62 76 ASN A C 1
ATOM 659 O O . ASN A 1 76 ? -0.538 12.291 6.140 1.00 75.62 76 ASN A O 1
ATOM 663 N N . ARG A 1 77 ? -0.048 14.473 5.903 1.00 73.88 77 ARG A N 1
ATOM 664 C CA . ARG A 1 77 ? -0.990 14.971 6.911 1.00 73.88 77 ARG A CA 1
ATOM 665 C C . ARG A 1 77 ? -2.465 14.734 6.589 1.00 73.88 77 ARG A C 1
ATOM 667 O O . ARG A 1 77 ? -3.262 14.879 7.501 1.00 73.88 77 ARG A O 1
ATOM 674 N N . ILE A 1 78 ? -2.816 14.452 5.329 1.00 75.94 78 ILE A N 1
ATOM 675 C CA . ILE A 1 78 ? -4.207 14.212 4.906 1.00 75.94 78 ILE A CA 1
ATOM 676 C C . ILE A 1 78 ? -4.474 12.751 4.524 1.00 75.94 78 ILE A C 1
ATOM 678 O O . ILE A 1 78 ? -5.579 12.422 4.108 1.00 75.94 78 ILE A O 1
ATOM 682 N N . VAL A 1 79 ? -3.467 11.871 4.604 1.00 82.62 79 VAL A N 1
ATOM 683 C CA . VAL A 1 79 ? -3.576 10.464 4.170 1.00 82.62 79 VAL A CA 1
ATOM 684 C C . VAL A 1 79 ? -4.703 9.750 4.910 1.00 82.62 79 VAL A C 1
ATOM 686 O O . VAL A 1 79 ? -5.501 9.053 4.287 1.00 82.62 79 VAL A O 1
ATOM 689 N N . LYS A 1 80 ? -4.785 9.951 6.230 1.00 83.81 80 LYS A N 1
ATOM 690 C CA . LYS A 1 80 ? -5.830 9.362 7.066 1.00 83.81 80 LYS A CA 1
ATOM 691 C C . LYS A 1 80 ? -7.213 9.813 6.603 1.00 83.81 80 LYS A C 1
ATOM 693 O O . LYS A 1 80 ? -8.062 8.977 6.322 1.00 83.81 80 LYS A O 1
ATOM 698 N N . GLU A 1 81 ? -7.413 11.120 6.475 1.00 78.88 81 GLU A N 1
ATOM 699 C CA . GLU A 1 81 ? -8.674 11.721 6.051 1.00 78.88 81 GLU A CA 1
ATOM 700 C C . GLU A 1 81 ? -9.068 11.257 4.645 1.00 78.88 81 GLU A C 1
ATOM 702 O O . GLU A 1 81 ? -10.236 10.981 4.391 1.00 78.88 81 GLU A O 1
ATOM 707 N N . LEU A 1 82 ? -8.102 11.124 3.731 1.00 80.50 82 LEU A N 1
ATOM 708 C CA . LEU A 1 82 ? -8.347 10.595 2.392 1.00 80.50 82 LEU A CA 1
ATOM 709 C C . LEU A 1 82 ? -8.803 9.141 2.427 1.00 80.50 82 LEU A C 1
ATOM 711 O O . LEU A 1 82 ? -9.764 8.804 1.745 1.00 80.50 82 LEU A O 1
ATOM 715 N N . ILE A 1 83 ? -8.157 8.292 3.223 1.00 84.06 83 ILE A N 1
ATOM 716 C CA . ILE A 1 83 ? -8.561 6.891 3.365 1.00 84.06 83 ILE A CA 1
ATOM 717 C C . ILE A 1 83 ? -9.950 6.795 4.006 1.00 84.06 83 ILE A C 1
ATOM 719 O O . ILE A 1 83 ? -10.784 6.053 3.499 1.00 84.06 83 ILE A O 1
ATOM 723 N N . GLU A 1 84 ? -10.251 7.600 5.029 1.00 80.00 84 GLU A N 1
ATOM 724 C CA . GLU A 1 84 ? -11.583 7.658 5.656 1.00 80.00 84 GLU A CA 1
ATOM 725 C C . GLU A 1 84 ? -12.682 8.154 4.692 1.00 80.00 84 GLU A C 1
ATOM 727 O O . GLU A 1 84 ? -13.851 7.806 4.856 1.00 80.00 84 GLU A O 1
ATOM 732 N N . LEU A 1 85 ? -12.336 8.933 3.658 1.00 76.75 85 LEU A N 1
ATOM 733 C CA . LEU A 1 85 ? -13.273 9.303 2.587 1.00 76.75 85 LEU A CA 1
ATOM 734 C C . LEU A 1 85 ? -13.567 8.143 1.623 1.00 76.75 85 LEU A C 1
ATOM 736 O O . LEU A 1 85 ? -14.650 8.107 1.038 1.00 76.75 85 LEU A O 1
ATOM 740 N N . ILE A 1 86 ? -12.620 7.219 1.434 1.00 75.75 86 ILE A N 1
ATOM 741 C CA . ILE A 1 86 ? -12.784 6.035 0.573 1.00 75.75 86 ILE A CA 1
ATOM 742 C C . ILE A 1 86 ? -13.500 4.922 1.343 1.00 75.75 86 ILE A C 1
ATOM 744 O O . ILE A 1 86 ? -14.439 4.320 0.825 1.00 75.75 86 ILE A O 1
ATOM 748 N N . PHE A 1 87 ? -13.059 4.682 2.580 1.00 76.25 87 PHE A N 1
ATOM 749 C CA . PHE A 1 87 ? -13.562 3.687 3.522 1.00 76.25 87 PHE A CA 1
ATOM 750 C C . PHE A 1 87 ? -13.986 4.374 4.824 1.00 76.25 87 PHE A C 1
ATOM 752 O O . PHE A 1 87 ? -13.185 4.504 5.754 1.00 76.25 87 PHE A O 1
ATOM 759 N N . PRO A 1 88 ? -15.249 4.825 4.916 1.00 74.75 88 PRO A N 1
ATOM 760 C CA . PRO A 1 88 ? -15.756 5.451 6.125 1.00 74.75 88 PRO A CA 1
ATOM 761 C C . PRO A 1 88 ? -15.785 4.451 7.281 1.00 74.75 88 PRO A C 1
ATOM 763 O O . PRO A 1 88 ? -16.436 3.412 7.191 1.00 74.75 88 PRO A O 1
ATOM 766 N N . ILE A 1 89 ? -15.123 4.796 8.384 1.00 77.44 89 ILE A N 1
ATOM 767 C CA . ILE A 1 89 ? -15.140 4.020 9.627 1.00 77.44 89 ILE A CA 1
ATOM 768 C C . ILE A 1 89 ? -15.784 4.835 10.755 1.00 77.44 89 ILE A C 1
ATOM 770 O O . ILE A 1 89 ? -15.522 6.028 10.927 1.00 77.44 89 ILE A O 1
ATOM 774 N N . SER A 1 90 ? -16.649 4.199 11.544 1.00 79.44 90 SER A N 1
ATOM 775 C CA . SER A 1 90 ? -17.271 4.816 12.719 1.00 79.44 90 SER A CA 1
ATOM 776 C C . SER A 1 90 ? -16.407 4.567 13.949 1.00 79.44 90 SER A C 1
ATOM 778 O O . SER A 1 90 ? -16.290 3.435 14.403 1.00 79.44 90 SER A O 1
ATOM 780 N N . LYS A 1 91 ? -15.840 5.621 14.554 1.00 74.12 91 LYS A N 1
ATOM 781 C CA . LYS A 1 91 ? -14.951 5.484 15.731 1.00 74.12 91 LYS A CA 1
ATOM 782 C C . LYS A 1 91 ? -15.558 4.679 16.880 1.00 74.12 91 LYS A C 1
ATOM 784 O O . LYS A 1 91 ? -14.834 3.978 17.578 1.00 74.12 91 LYS A O 1
ATOM 789 N N . LYS A 1 92 ? -16.871 4.800 17.086 1.00 77.19 92 LYS A N 1
ATOM 790 C CA . LYS A 1 92 ? -17.584 4.052 18.124 1.00 77.19 92 LYS A CA 1
ATOM 791 C C . LYS A 1 92 ? -17.605 2.556 17.798 1.00 77.19 92 LYS A C 1
ATOM 793 O O . LYS A 1 92 ? -17.240 1.754 18.647 1.00 77.19 92 LYS A O 1
ATOM 798 N N . GLU A 1 93 ? -17.966 2.210 16.566 1.00 75.25 93 GLU A N 1
ATOM 799 C CA . GLU A 1 93 ? -18.008 0.818 16.103 1.00 75.25 93 GLU A CA 1
ATOM 800 C C . GLU A 1 93 ? -16.606 0.202 16.089 1.00 75.25 93 GLU A C 1
ATOM 802 O O . GLU A 1 93 ? -16.445 -0.931 16.527 1.00 75.25 93 GLU A O 1
ATOM 807 N N . CYS A 1 94 ? -15.574 0.962 15.694 1.00 77.19 94 CYS A N 1
ATOM 808 C CA . CYS A 1 94 ? -14.184 0.504 15.740 1.00 77.19 94 CYS A CA 1
ATOM 809 C C . CYS A 1 94 ? -13.753 0.095 17.153 1.00 77.19 94 CYS A C 1
ATOM 811 O O . CYS A 1 94 ? -13.069 -0.912 17.315 1.00 77.19 94 CYS A O 1
ATOM 813 N N . LEU A 1 95 ? -14.127 0.876 18.174 1.00 75.44 95 LEU A N 1
ATOM 814 C CA . LEU A 1 95 ? -13.768 0.584 19.563 1.00 75.44 95 LEU A CA 1
ATOM 815 C C . LEU A 1 95 ? -14.519 -0.637 20.096 1.00 75.44 95 LEU A C 1
ATOM 817 O O . LEU A 1 95 ? -13.886 -1.528 20.648 1.00 75.44 95 LEU A O 1
ATOM 821 N N . GLU A 1 96 ? -15.835 -0.711 19.886 1.00 79.38 96 GLU A N 1
ATOM 822 C CA . GLU A 1 96 ? -16.655 -1.854 20.321 1.00 79.38 96 GLU A CA 1
ATOM 823 C C . GLU A 1 96 ? -16.176 -3.164 19.677 1.00 79.38 96 GLU A C 1
ATOM 825 O O . GLU A 1 96 ? -16.041 -4.199 20.337 1.00 79.38 96 GLU A O 1
ATOM 830 N N . LEU A 1 97 ? -15.859 -3.098 18.384 1.00 74.56 97 LEU A N 1
ATOM 831 C CA . LEU A 1 97 ? -15.291 -4.199 17.631 1.00 74.56 97 LEU A CA 1
ATOM 832 C C . LEU A 1 97 ? -13.920 -4.601 18.202 1.00 74.56 97 LEU A C 1
ATOM 834 O O . LEU A 1 97 ? -13.688 -5.773 18.491 1.00 74.56 97 LEU A O 1
ATOM 838 N N . TYR A 1 98 ? -13.027 -3.637 18.420 1.00 75.75 98 TYR A N 1
ATOM 839 C CA . TYR A 1 98 ? -11.690 -3.883 18.953 1.00 75.75 98 TYR A CA 1
ATOM 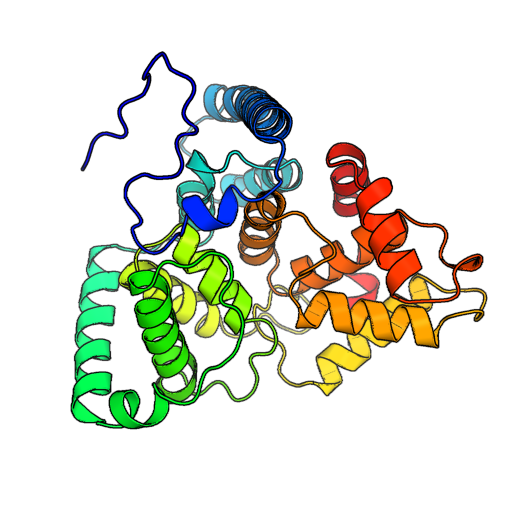840 C C . TYR A 1 98 ? -11.715 -4.486 20.367 1.00 75.75 98 TYR A C 1
ATOM 842 O O . TYR A 1 98 ? -10.993 -5.446 20.631 1.00 75.75 98 TYR A O 1
ATOM 850 N N . GLU A 1 99 ? -12.579 -3.999 21.260 1.00 81.56 99 GLU A N 1
ATOM 851 C CA . GLU A 1 99 ? -12.753 -4.544 22.615 1.00 81.56 99 GLU A CA 1
ATOM 852 C C . GLU A 1 99 ? -13.240 -6.000 22.589 1.00 81.56 99 GLU A C 1
ATOM 854 O O . GLU A 1 99 ? -12.712 -6.857 23.306 1.00 81.56 99 GLU A O 1
ATOM 859 N N . SER A 1 100 ? -14.210 -6.308 21.719 1.00 77.62 100 SER A N 1
ATOM 860 C CA . SER A 1 100 ? -14.689 -7.680 21.512 1.00 77.62 100 SER A CA 1
ATOM 861 C C . SER A 1 100 ? -13.563 -8.614 21.058 1.00 77.62 100 SER A C 1
ATOM 863 O O . SER A 1 100 ? -13.475 -9.761 21.502 1.00 77.62 100 SER A O 1
ATOM 865 N N . MET A 1 101 ? -12.671 -8.117 20.203 1.00 73.12 101 MET A N 1
ATOM 866 C CA . MET A 1 101 ? -11.576 -8.898 19.635 1.00 73.12 101 MET A CA 1
ATOM 867 C C . MET A 1 101 ? -10.403 -9.058 20.599 1.00 73.12 101 MET A C 1
ATOM 869 O O . MET A 1 101 ? -9.879 -10.162 20.725 1.00 73.12 101 MET A O 1
ATOM 873 N N . GLN A 1 102 ? -10.046 -8.021 21.362 1.00 75.00 102 GLN A N 1
ATOM 874 C CA . GLN A 1 102 ? -9.064 -8.133 22.445 1.00 75.00 102 GLN A CA 1
ATOM 875 C C . GLN A 1 102 ? -9.453 -9.212 23.456 1.00 75.00 102 GLN A C 1
ATOM 877 O O . GLN A 1 102 ? -8.599 -9.976 23.903 1.00 75.00 102 GLN A O 1
ATOM 882 N N . LYS A 1 103 ? -10.746 -9.318 23.784 1.00 77.75 103 LYS A N 1
ATOM 883 C CA . LYS A 1 103 ? -11.247 -10.384 24.653 1.00 77.75 103 LYS A CA 1
ATOM 884 C C . LYS A 1 103 ? -10.930 -11.775 24.086 1.00 77.75 103 LYS A C 1
ATOM 886 O O . LYS A 1 103 ? -10.401 -12.602 24.820 1.00 77.75 103 LYS A O 1
ATOM 891 N N . LYS A 1 104 ? -11.152 -12.002 22.784 1.00 71.38 104 LYS A N 1
ATOM 892 C CA . LYS A 1 104 ? -10.811 -13.272 22.112 1.00 71.38 104 LYS A CA 1
ATOM 893 C C . LYS A 1 104 ? -9.306 -13.562 22.120 1.00 71.38 104 LYS A C 1
ATOM 895 O O . LYS A 1 104 ? -8.919 -14.704 22.348 1.00 71.38 104 LYS A O 1
ATOM 900 N N . ILE A 1 105 ? -8.461 -12.548 21.903 1.00 72.12 105 ILE A N 1
ATOM 901 C CA . ILE A 1 105 ? -6.995 -12.701 21.987 1.00 72.12 105 ILE A CA 1
ATOM 902 C C . ILE A 1 105 ? -6.602 -13.164 23.390 1.00 72.12 105 ILE A C 1
ATOM 904 O O . ILE A 1 105 ? -5.914 -14.176 23.530 1.00 72.12 105 ILE A O 1
ATOM 908 N N . ASN A 1 106 ? -7.070 -12.453 24.418 1.00 74.44 106 ASN A N 1
ATOM 909 C CA . ASN A 1 106 ? -6.726 -12.730 25.812 1.00 74.44 106 ASN A CA 1
ATOM 910 C C . ASN A 1 106 ? -7.209 -14.118 26.259 1.00 74.44 106 ASN A C 1
ATOM 912 O O . ASN A 1 106 ? -6.498 -14.812 26.977 1.00 74.44 106 ASN A O 1
ATOM 916 N N . GLU A 1 107 ? -8.396 -14.540 25.817 1.00 73.25 107 GLU A N 1
ATOM 917 C CA . GLU A 1 107 ? -8.957 -15.863 26.124 1.00 73.25 107 GLU A CA 1
ATOM 918 C C . GLU A 1 107 ? -8.230 -17.007 25.398 1.00 73.25 107 GLU A C 1
ATOM 920 O O . GLU A 1 107 ? -8.236 -18.135 25.887 1.00 73.25 107 GLU A O 1
ATOM 925 N N . SER A 1 108 ? -7.586 -16.737 24.256 1.00 67.38 108 SER A N 1
ATOM 926 C CA . SER A 1 108 ? -6.889 -17.768 23.477 1.00 67.38 108 SER A CA 1
ATOM 927 C C . SER A 1 108 ? -5.569 -18.230 24.107 1.00 67.38 108 SER A C 1
ATOM 929 O O . SER A 1 108 ? -5.179 -19.377 23.916 1.00 67.38 108 SER A O 1
ATOM 931 N N . GLY A 1 109 ? -4.850 -17.351 24.819 1.00 63.31 109 GLY A N 1
ATOM 932 C CA . GLY A 1 109 ? -3.499 -17.622 25.337 1.00 63.31 109 GLY A CA 1
ATOM 933 C C . GLY A 1 109 ? -2.411 -17.845 24.267 1.00 63.31 109 GLY A C 1
ATOM 934 O O . GLY A 1 109 ? -1.244 -18.002 24.611 1.00 63.31 109 GLY A O 1
ATOM 935 N N . ILE A 1 110 ? -2.761 -17.840 22.973 1.00 60.88 110 ILE A N 1
ATOM 936 C CA . ILE A 1 110 ? -1.858 -18.159 21.849 1.00 60.88 110 ILE A CA 1
ATOM 937 C C . ILE A 1 110 ? -0.906 -16.992 21.549 1.00 60.88 110 ILE A C 1
ATOM 939 O O . ILE A 1 110 ? 0.251 -17.202 21.192 1.00 60.88 110 ILE A O 1
ATOM 943 N N . PHE A 1 111 ? -1.364 -15.754 21.749 1.00 63.59 111 PHE A N 1
ATOM 944 C CA . PHE A 1 111 ? -0.584 -14.552 21.442 1.00 63.59 111 PHE A CA 1
ATOM 945 C C . PHE A 1 111 ? 0.736 -14.468 22.224 1.00 63.59 111 PHE A C 1
ATOM 947 O O . PHE A 1 111 ? 1.755 -14.062 21.669 1.00 63.59 111 PHE A O 1
ATOM 954 N N . GLU A 1 112 ? 0.742 -14.880 23.496 1.00 57.91 112 GLU A N 1
ATOM 955 C CA . GLU A 1 112 ? 1.955 -14.880 24.325 1.00 57.91 112 GLU A CA 1
ATOM 956 C C . GLU A 1 112 ? 2.968 -15.948 23.876 1.00 57.91 112 GLU A C 1
ATOM 958 O O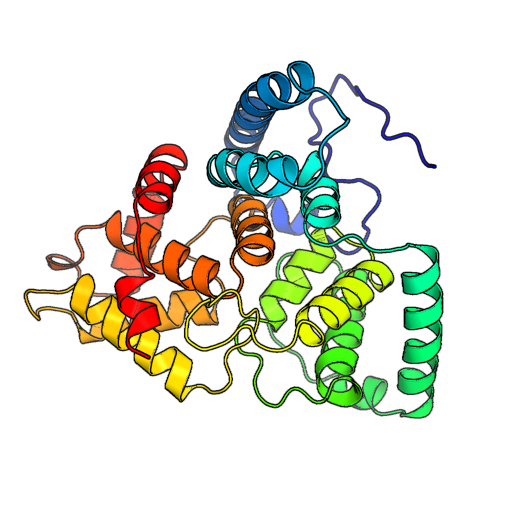 . GLU A 1 112 ? 4.169 -15.735 24.015 1.00 57.91 112 GLU A O 1
ATOM 963 N N . ALA A 1 113 ? 2.508 -17.054 23.277 1.00 51.09 113 ALA A N 1
ATOM 964 C CA . ALA A 1 113 ? 3.361 -18.148 22.807 1.00 51.09 113 ALA A CA 1
ATOM 965 C C . ALA A 1 113 ? 4.012 -17.878 21.434 1.00 51.09 113 ALA A C 1
ATOM 967 O O . ALA A 1 113 ? 5.119 -18.346 21.178 1.00 51.09 113 ALA A O 1
ATOM 968 N N . GLU A 1 114 ? 3.358 -17.115 20.550 1.00 53.03 114 GLU A N 1
ATOM 969 C CA . GLU A 1 114 ? 3.873 -16.803 19.201 1.00 53.03 114 GLU A CA 1
ATOM 970 C C . GLU A 1 114 ? 4.680 -15.489 19.136 1.00 53.03 114 GLU A C 1
ATOM 972 O O . GLU A 1 114 ? 5.415 -15.248 18.173 1.00 53.03 114 GLU A O 1
ATOM 977 N N . ALA A 1 115 ? 4.615 -14.644 20.173 1.00 51.28 115 ALA A N 1
ATOM 978 C CA . ALA A 1 115 ? 5.324 -13.362 20.226 1.00 51.28 115 ALA A CA 1
ATOM 979 C C . ALA A 1 115 ? 6.865 -13.486 20.174 1.00 51.28 115 ALA A C 1
ATOM 981 O O . ALA A 1 115 ? 7.550 -12.510 19.852 1.00 51.28 115 ALA A O 1
ATOM 982 N N . GLU A 1 116 ? 7.438 -14.655 20.458 1.00 46.91 116 GLU A N 1
ATOM 983 C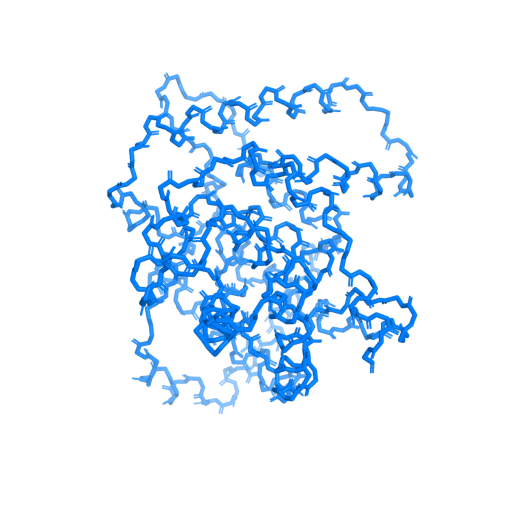 CA . GLU A 1 116 ? 8.894 -14.851 20.478 1.00 46.91 116 GLU A CA 1
ATOM 984 C C . GLU A 1 116 ? 9.515 -15.141 19.096 1.00 46.91 116 GLU A C 1
ATOM 986 O O . GLU A 1 116 ? 10.735 -15.075 18.954 1.00 46.91 116 GLU A O 1
ATOM 991 N N . VAL A 1 117 ? 8.717 -15.410 18.051 1.00 48.12 117 VAL A N 1
ATOM 992 C CA . VAL A 1 117 ? 9.233 -16.027 16.806 1.00 48.12 117 VAL A CA 1
ATOM 993 C C . VAL A 1 117 ? 9.395 -15.050 15.627 1.00 48.12 117 VAL A C 1
ATOM 995 O O . VAL A 1 117 ? 10.073 -15.362 14.649 1.00 48.12 117 VAL A O 1
ATOM 998 N N . PHE A 1 118 ? 8.847 -13.834 15.697 1.00 47.44 118 PHE A N 1
ATOM 999 C CA . PHE A 1 118 ? 8.879 -12.909 14.554 1.00 47.44 118 PHE A CA 1
ATOM 1000 C C . PHE A 1 118 ? 10.195 -12.116 14.472 1.00 47.44 118 PHE A C 1
ATOM 1002 O O . PHE A 1 118 ? 10.404 -11.171 15.236 1.00 47.44 118 PHE A O 1
ATOM 1009 N N . GLN A 1 119 ? 11.071 -12.500 13.536 1.00 47.50 119 GLN A N 1
ATOM 1010 C CA . GLN A 1 119 ? 12.395 -11.893 13.311 1.00 47.50 119 GLN A CA 1
ATOM 1011 C C . GLN A 1 119 ? 12.450 -10.889 12.144 1.00 47.50 119 GLN A C 1
ATOM 1013 O O . GLN A 1 119 ? 13.515 -10.328 11.877 1.00 47.50 119 GLN A O 1
ATOM 1018 N N . GLU A 1 120 ? 11.348 -10.644 11.430 1.00 52.91 120 GLU A N 1
ATOM 1019 C CA . GLU A 1 120 ? 11.387 -9.742 10.276 1.00 52.91 120 GLU A CA 1
ATOM 1020 C C . GLU A 1 120 ? 11.426 -8.252 10.645 1.00 52.91 120 GLU A C 1
ATOM 1022 O O . GLU A 1 120 ? 10.904 -7.795 11.662 1.00 52.91 120 GLU A O 1
ATOM 1027 N N . ASN A 1 121 ? 12.076 -7.490 9.766 1.00 52.44 121 ASN A N 1
ATOM 1028 C CA . ASN A 1 121 ? 12.327 -6.062 9.891 1.00 52.44 121 ASN A CA 1
ATOM 1029 C C . ASN A 1 121 ? 11.016 -5.276 9.706 1.00 52.44 121 ASN A C 1
ATOM 1031 O O . ASN A 1 121 ? 10.507 -5.151 8.590 1.00 52.44 121 ASN A O 1
ATOM 1035 N N . LEU A 1 122 ? 10.453 -4.784 10.810 1.00 63.59 122 LEU A N 1
ATOM 1036 C CA . LEU A 1 122 ? 9.172 -4.078 10.824 1.00 63.59 122 LEU A CA 1
ATOM 1037 C C . LEU A 1 122 ? 9.347 -2.663 10.254 1.00 63.59 122 LEU A C 1
ATOM 1039 O O . LEU A 1 122 ? 10.213 -1.910 10.700 1.00 63.59 122 LEU A O 1
ATOM 1043 N N . PHE A 1 123 ? 8.535 -2.322 9.252 1.00 71.62 123 PHE A N 1
ATOM 1044 C CA . PHE A 1 123 ? 8.576 -1.085 8.466 1.00 71.62 123 PHE A CA 1
ATOM 1045 C C . PHE A 1 123 ? 8.380 0.150 9.356 1.00 71.62 123 PHE A C 1
ATOM 1047 O O . PHE A 1 123 ? 7.267 0.647 9.494 1.00 71.62 123 PHE A O 1
ATOM 1054 N N . PHE A 1 124 ? 9.460 0.664 9.946 1.00 78.38 124 PHE A N 1
ATOM 1055 C CA . PHE A 1 124 ? 9.472 1.915 10.714 1.00 78.38 124 PHE A CA 1
ATOM 1056 C C . PHE A 1 124 ? 8.378 1.980 11.801 1.00 78.38 124 PHE A C 1
ATOM 1058 O O . PHE A 1 124 ? 7.706 2.998 11.959 1.00 78.38 124 PHE A O 1
ATOM 1065 N N . LEU A 1 125 ? 8.184 0.885 12.545 1.00 81.69 125 LEU A N 1
ATOM 1066 C CA . LEU A 1 125 ? 7.273 0.825 13.695 1.00 81.69 125 LEU A CA 1
ATOM 1067 C C . LEU A 1 125 ? 8.037 0.958 15.018 1.00 81.69 125 LEU A C 1
ATOM 1069 O O . LEU A 1 125 ? 9.114 0.379 15.177 1.00 81.69 125 LEU A O 1
ATOM 1073 N N . THR A 1 126 ? 7.454 1.679 15.980 1.00 83.00 126 THR A N 1
ATOM 1074 C CA . THR A 1 126 ? 7.934 1.727 17.376 1.00 83.00 126 THR A CA 1
ATOM 1075 C C . THR A 1 126 ? 7.734 0.377 18.054 1.00 83.00 126 THR A C 1
ATOM 1077 O O . THR A 1 126 ? 6.972 -0.442 17.553 1.00 83.00 126 THR A O 1
ATOM 1080 N N . GLU A 1 127 ? 8.342 0.128 19.216 1.00 82.19 127 GLU A N 1
ATOM 1081 C CA . GLU A 1 127 ? 8.077 -1.111 19.969 1.00 82.19 127 GLU A CA 1
ATOM 1082 C C . GLU A 1 127 ? 6.578 -1.302 20.262 1.00 82.19 127 GLU A C 1
ATOM 1084 O O . GLU A 1 127 ? 6.050 -2.401 20.084 1.00 82.19 127 GLU A O 1
ATOM 1089 N N . GLU A 1 128 ? 5.849 -0.228 20.592 1.00 81.81 128 GLU A N 1
ATOM 1090 C CA . GLU A 1 128 ? 4.390 -0.282 20.713 1.00 81.81 128 GLU A CA 1
ATOM 1091 C C . GLU A 1 128 ? 3.707 -0.622 19.381 1.00 81.81 128 GLU A C 1
ATOM 1093 O O . GLU A 1 128 ? 2.804 -1.459 19.348 1.00 81.81 128 GLU A O 1
ATOM 1098 N N . GLY A 1 129 ? 4.162 -0.026 18.276 1.00 84.69 129 GLY A N 1
ATOM 1099 C CA . GLY A 1 129 ? 3.658 -0.318 16.935 1.00 84.69 129 GLY A CA 1
ATOM 1100 C C . GLY A 1 129 ? 3.893 -1.766 16.507 1.00 84.69 129 GLY A C 1
ATOM 1101 O O . GLY A 1 129 ? 3.015 -2.372 15.898 1.00 84.69 129 GLY A O 1
ATOM 1102 N N . LYS A 1 130 ? 5.036 -2.358 16.870 1.00 84.69 130 LYS A N 1
ATOM 1103 C CA . LYS A 1 130 ? 5.351 -3.771 16.613 1.00 84.69 130 LYS A CA 1
ATOM 1104 C C . LYS A 1 130 ? 4.396 -4.699 17.364 1.00 84.69 130 LYS A C 1
ATOM 1106 O O . LYS A 1 130 ? 3.917 -5.678 16.797 1.00 84.69 130 LYS A O 1
ATOM 1111 N N . ILE A 1 131 ? 4.078 -4.379 18.620 1.00 82.25 131 ILE A N 1
ATOM 1112 C CA . ILE A 1 131 ? 3.097 -5.132 19.417 1.00 82.25 131 ILE A CA 1
ATOM 1113 C C . ILE A 1 131 ? 1.694 -4.994 18.813 1.00 82.25 131 ILE A C 1
ATOM 1115 O O . ILE A 1 131 ? 0.994 -5.997 18.664 1.00 82.25 131 ILE A O 1
ATOM 1119 N N . ALA A 1 132 ? 1.300 -3.777 18.430 1.00 85.25 132 ALA A N 1
ATOM 1120 C CA . ALA A 1 132 ? 0.023 -3.509 17.773 1.00 85.25 132 ALA A CA 1
ATOM 1121 C C . ALA A 1 132 ? -0.111 -4.283 16.451 1.00 85.25 132 ALA A C 1
ATOM 1123 O O . ALA A 1 132 ? -1.141 -4.904 16.198 1.00 85.25 132 ALA A O 1
ATOM 1124 N N . PHE A 1 133 ? 0.950 -4.312 15.641 1.00 86.88 133 PHE A N 1
ATOM 1125 C CA . PHE A 1 133 ? 1.003 -5.086 14.403 1.00 86.88 133 PHE A CA 1
ATOM 1126 C C . PHE A 1 133 ? 0.798 -6.580 14.646 1.00 86.88 133 PHE A C 1
ATOM 1128 O O . PHE A 1 133 ? -0.034 -7.185 13.982 1.00 86.88 133 PHE A O 1
ATOM 1135 N N . ARG A 1 134 ? 1.473 -7.164 15.640 1.00 81.19 134 ARG A N 1
ATOM 1136 C CA . ARG A 1 134 ? 1.296 -8.586 15.972 1.00 81.19 134 ARG A CA 1
ATOM 1137 C C . ARG A 1 134 ? -0.144 -8.911 16.355 1.00 81.19 134 ARG A C 1
ATOM 1139 O O . ARG A 1 134 ? -0.670 -9.941 15.949 1.00 81.19 134 ARG A O 1
ATOM 1146 N N . ARG A 1 135 ? -0.796 -8.047 17.142 1.00 81.12 135 ARG A N 1
ATOM 1147 C CA . ARG A 1 135 ? -2.214 -8.235 17.497 1.00 81.12 135 ARG A CA 1
ATOM 1148 C C . ARG A 1 135 ? -3.094 -8.161 16.259 1.00 81.12 135 ARG A C 1
ATOM 1150 O O . ARG A 1 135 ? -3.985 -8.986 16.098 1.00 81.12 135 ARG A O 1
ATOM 1157 N N . LEU A 1 136 ? -2.823 -7.198 15.383 1.00 83.38 136 LEU A N 1
ATOM 1158 C CA . LEU A 1 136 ? -3.551 -7.010 14.137 1.00 83.38 136 LEU A CA 1
ATOM 1159 C C . LEU A 1 136 ? -3.402 -8.219 13.200 1.00 83.38 136 LEU A C 1
ATOM 1161 O O . LEU A 1 136 ? -4.405 -8.734 12.719 1.00 83.38 136 LEU A O 1
ATOM 1165 N N . GLU A 1 137 ? -2.180 -8.712 13.003 1.00 81.00 137 GLU A N 1
ATOM 1166 C CA . GLU A 1 137 ? -1.876 -9.903 12.203 1.00 81.00 137 GLU A CA 1
ATOM 1167 C C . GLU A 1 137 ? -2.549 -11.156 12.774 1.00 81.00 137 GLU A C 1
ATOM 1169 O O . GLU A 1 137 ? -3.224 -11.878 12.041 1.00 81.00 137 GLU A O 1
ATOM 1174 N N . PHE A 1 138 ? -2.438 -11.379 14.089 1.00 77.81 138 PHE A N 1
ATOM 1175 C CA . PHE A 1 138 ? -3.100 -12.493 14.767 1.00 77.81 138 PHE A CA 1
ATOM 1176 C C . PHE A 1 138 ? -4.614 -12.465 14.531 1.00 77.81 138 PHE A C 1
ATOM 1178 O O . PHE A 1 138 ? -5.215 -13.474 14.162 1.00 77.81 138 PHE A O 1
ATOM 1185 N N . LEU A 1 139 ? -5.243 -11.303 14.710 1.00 74.62 139 LEU A N 1
ATOM 1186 C CA . LEU A 1 139 ? -6.681 -11.168 14.508 1.00 74.62 139 LEU A CA 1
ATOM 1187 C C . LEU A 1 139 ? -7.081 -11.435 13.059 1.00 74.62 139 LEU A C 1
ATOM 1189 O O . LEU A 1 139 ? -8.030 -12.170 12.801 1.00 74.62 139 LEU A O 1
ATOM 1193 N N . VAL A 1 140 ? -6.359 -10.853 12.111 1.00 75.31 140 VAL A N 1
ATOM 1194 C CA . VAL A 1 140 ? -6.638 -11.023 10.688 1.00 75.31 140 VAL A CA 1
ATOM 1195 C C . VAL A 1 140 ? -6.486 -12.494 10.269 1.00 75.31 140 VAL A C 1
ATOM 1197 O O . VAL A 1 140 ? -7.353 -13.025 9.583 1.00 75.31 140 VAL A O 1
ATOM 1200 N N . LYS A 1 141 ? -5.437 -13.182 10.729 1.00 71.75 141 LYS A N 1
ATOM 1201 C CA . LYS A 1 141 ? -5.159 -14.574 10.359 1.00 71.75 141 LYS A CA 1
ATOM 1202 C C . LYS A 1 141 ? -6.102 -15.576 11.020 1.00 71.75 141 LYS A C 1
ATOM 1204 O O . LYS A 1 141 ? -6.598 -16.473 10.353 1.00 71.75 141 LYS A O 1
ATOM 1209 N N . TYR A 1 142 ? -6.347 -15.434 12.320 1.00 66.88 142 TYR A N 1
ATOM 1210 C CA . TYR A 1 142 ? -7.028 -16.469 13.105 1.00 66.88 142 TYR A CA 1
ATOM 1211 C C . TYR A 1 142 ? -8.494 -16.159 13.413 1.00 66.88 142 TYR A C 1
ATOM 1213 O O . TYR A 1 142 ? -9.245 -17.068 13.755 1.00 66.88 142 TYR A O 1
ATOM 1221 N N . VAL A 1 143 ? -8.920 -14.895 13.327 1.00 64.81 143 VAL A N 1
ATOM 1222 C CA . VAL A 1 143 ? -10.319 -14.511 13.586 1.00 64.81 143 VAL A CA 1
ATOM 1223 C C . VAL A 1 143 ? -11.090 -14.275 12.294 1.00 64.81 143 VAL A C 1
ATOM 1225 O O . VAL A 1 143 ? -12.289 -14.545 12.259 1.00 64.81 143 VAL A O 1
ATOM 1228 N N . LEU A 1 144 ? -10.420 -13.781 11.250 1.00 65.19 144 LEU A N 1
ATOM 1229 C CA . LEU A 1 144 ? -11.038 -13.526 9.946 1.00 65.19 144 LEU A CA 1
ATOM 1230 C C . LEU A 1 144 ? -10.771 -14.640 8.916 1.00 65.19 144 LEU A C 1
ATOM 1232 O O . LEU A 1 144 ? -11.321 -14.569 7.823 1.00 65.19 144 LEU A O 1
ATOM 1236 N N . ASP A 1 145 ? -10.001 -15.668 9.298 1.00 63.81 145 ASP A N 1
ATOM 1237 C CA . ASP A 1 145 ? -9.814 -16.946 8.585 1.00 63.81 145 ASP A CA 1
ATOM 1238 C C . ASP A 1 145 ? -9.393 -16.806 7.111 1.00 63.81 145 ASP A C 1
ATOM 1240 O O . ASP A 1 145 ? -9.927 -17.457 6.215 1.00 63.81 145 ASP A O 1
ATOM 1244 N N . ILE A 1 146 ? -8.440 -15.910 6.836 1.00 64.44 146 ILE A N 1
ATOM 1245 C CA . ILE A 1 146 ? -7.922 -15.730 5.476 1.00 64.44 146 ILE A CA 1
ATOM 1246 C C . ILE A 1 146 ? -6.728 -16.652 5.247 1.00 64.44 146 ILE A C 1
ATOM 1248 O O . ILE A 1 146 ? -5.672 -16.489 5.860 1.00 64.44 146 ILE A O 1
ATOM 1252 N N . GLU A 1 147 ? -6.886 -17.582 4.306 1.00 55.03 147 GLU A N 1
ATOM 1253 C CA . GLU A 1 147 ? -5.879 -18.597 3.978 1.00 55.03 147 GLU A CA 1
ATOM 1254 C C . GLU A 1 147 ? -4.646 -18.032 3.243 1.00 55.03 147 GLU A C 1
ATOM 1256 O O . GLU A 1 147 ? -3.545 -18.565 3.396 1.00 55.03 147 GLU A O 1
ATOM 1261 N N . TYR A 1 148 ? -4.789 -16.945 2.472 1.00 60.91 148 TYR A N 1
ATOM 1262 C CA . TYR A 1 148 ? -3.696 -16.351 1.690 1.00 60.91 148 TYR A CA 1
ATOM 1263 C C . TYR A 1 148 ? -3.683 -14.814 1.768 1.00 60.91 148 TYR A C 1
ATOM 1265 O O . TYR A 1 148 ? -4.646 -14.144 1.404 1.00 60.91 148 TYR A O 1
ATOM 1273 N N . MET A 1 149 ? -2.571 -14.250 2.258 1.00 63.47 149 MET A N 1
ATOM 1274 C CA . MET A 1 149 ? -2.407 -12.818 2.569 1.00 63.47 149 MET A CA 1
ATOM 1275 C C . MET A 1 149 ? -1.006 -12.296 2.244 1.00 63.47 149 MET A C 1
ATOM 1277 O O . MET A 1 149 ? -0.402 -11.546 3.012 1.00 63.47 149 MET A O 1
ATOM 1281 N N . GLU A 1 150 ? -0.446 -12.706 1.111 1.00 67.19 150 GLU A N 1
ATOM 1282 C CA . GLU A 1 150 ? 0.875 -12.213 0.726 1.00 67.19 150 GLU A CA 1
ATOM 1283 C C . GLU A 1 150 ? 0.842 -10.686 0.532 1.00 67.19 150 GLU A C 1
ATOM 1285 O O . GLU A 1 150 ? -0.110 -10.145 -0.034 1.00 67.19 150 GLU A O 1
ATOM 1290 N N . VAL A 1 151 ? 1.863 -9.982 1.040 1.00 76.56 151 VAL A N 1
ATOM 1291 C CA . VAL A 1 151 ? 1.992 -8.506 1.060 1.00 76.56 151 VAL A CA 1
ATOM 1292 C C . VAL A 1 151 ? 1.067 -7.784 2.053 1.00 76.56 151 VAL A C 1
ATOM 1294 O O . VAL A 1 151 ? 1.335 -6.638 2.433 1.00 76.56 151 VAL A O 1
ATOM 1297 N N . PHE A 1 152 ? -0.014 -8.421 2.515 1.00 80.31 152 PHE A N 1
ATOM 1298 C CA . PHE A 1 152 ? -0.973 -7.770 3.409 1.00 80.31 152 PHE A CA 1
ATOM 1299 C C . PHE A 1 152 ? -0.359 -7.424 4.770 1.00 80.31 152 PHE A C 1
ATOM 1301 O O . PHE A 1 152 ? -0.682 -6.384 5.336 1.00 80.31 152 PHE A O 1
ATOM 1308 N N . ASP A 1 153 ? 0.599 -8.216 5.253 1.00 82.69 153 ASP A N 1
ATOM 1309 C CA . ASP A 1 153 ? 1.395 -7.914 6.447 1.00 82.69 153 ASP A CA 1
ATOM 1310 C C . ASP A 1 153 ? 2.063 -6.528 6.354 1.00 82.69 153 ASP A C 1
ATOM 1312 O O . ASP A 1 153 ? 2.019 -5.739 7.300 1.00 82.69 153 ASP A O 1
ATOM 1316 N N . LYS A 1 154 ? 2.635 -6.183 5.194 1.00 86.19 154 LYS A N 1
ATOM 1317 C CA . LYS A 1 154 ? 3.248 -4.871 4.955 1.00 86.19 154 LYS A CA 1
ATOM 1318 C C . LYS A 1 154 ? 2.192 -3.773 4.865 1.00 86.19 154 LYS A C 1
ATOM 1320 O O . LYS A 1 154 ? 2.406 -2.684 5.393 1.00 86.19 154 LYS A O 1
ATOM 1325 N N . VAL A 1 155 ? 1.038 -4.051 4.257 1.00 89.00 155 VAL A N 1
ATOM 1326 C CA . VAL A 1 155 ? -0.089 -3.102 4.207 1.00 89.00 155 VAL A CA 1
ATOM 1327 C C . VAL A 1 155 ? -0.600 -2.782 5.615 1.00 89.00 155 VAL A C 1
ATOM 1329 O O . VAL A 1 155 ? -0.766 -1.609 5.944 1.00 89.00 155 VAL A O 1
ATOM 1332 N N . LEU A 1 156 ? -0.767 -3.788 6.477 1.00 88.62 156 LEU A N 1
ATOM 1333 C CA . LEU A 1 156 ? -1.156 -3.606 7.878 1.00 88.62 156 LEU A CA 1
ATOM 1334 C C . LEU A 1 156 ? -0.138 -2.743 8.642 1.00 88.62 156 LEU A C 1
ATOM 1336 O O . LEU A 1 156 ? -0.528 -1.852 9.399 1.00 88.62 156 LEU A O 1
ATOM 1340 N N . GLN A 1 157 ? 1.165 -2.940 8.405 1.00 88.06 157 GLN A N 1
ATOM 1341 C CA . GLN A 1 157 ? 2.210 -2.081 8.979 1.00 88.06 157 GLN A CA 1
ATOM 1342 C C . GLN A 1 157 ? 2.080 -0.624 8.509 1.00 88.06 157 GLN A C 1
ATOM 1344 O O . GLN A 1 157 ? 2.167 0.286 9.333 1.00 88.06 157 GLN A O 1
ATOM 1349 N N . LEU A 1 158 ? 1.813 -0.385 7.219 1.00 89.38 158 LEU A N 1
ATOM 1350 C CA . LEU A 1 158 ? 1.583 0.967 6.693 1.00 89.38 158 LEU A CA 1
ATOM 1351 C C . LEU A 1 158 ? 0.310 1.606 7.247 1.00 89.38 158 LEU A C 1
ATOM 1353 O O . LEU A 1 158 ? 0.302 2.799 7.542 1.00 89.38 158 LEU A O 1
ATOM 1357 N N . MET A 1 159 ? -0.767 0.840 7.424 1.00 90.81 159 MET A N 1
ATOM 1358 C CA . MET A 1 159 ? -1.983 1.337 8.073 1.00 90.81 159 MET A CA 1
ATOM 1359 C C . MET A 1 159 ? -1.669 1.828 9.487 1.00 90.81 159 MET A C 1
ATOM 1361 O O . MET A 1 159 ? -2.086 2.923 9.864 1.00 90.81 159 MET A O 1
ATOM 1365 N N . LEU A 1 160 ? -0.848 1.084 10.232 1.00 89.31 160 LEU A N 1
ATOM 1366 C CA . LEU A 1 160 ? -0.390 1.480 11.562 1.00 89.31 160 LEU A CA 1
ATOM 1367 C C . LEU A 1 160 ? 0.513 2.718 11.567 1.00 89.31 160 LEU A C 1
ATOM 1369 O O . LEU A 1 160 ? 0.749 3.252 12.645 1.00 89.31 160 LEU A O 1
ATOM 1373 N N . TRP A 1 161 ? 0.968 3.245 10.424 1.00 86.19 161 TRP A N 1
ATOM 1374 C CA . TRP A 1 161 ? 1.624 4.561 10.389 1.00 86.19 161 TRP A CA 1
ATOM 1375 C C . TRP A 1 161 ? 0.630 5.706 10.580 1.00 86.19 161 TRP A C 1
ATOM 1377 O O . TRP A 1 161 ? 0.939 6.707 11.229 1.00 86.19 161 TRP A O 1
ATOM 1387 N N . PHE A 1 162 ? -0.592 5.556 10.066 1.00 85.31 162 PHE A N 1
ATOM 1388 C CA . PHE A 1 162 ? -1.593 6.628 10.010 1.00 85.31 162 PHE A CA 1
ATOM 1389 C C . PHE A 1 162 ? -2.757 6.423 10.978 1.00 85.31 162 PHE A C 1
ATOM 1391 O O . PHE A 1 162 ? -3.341 7.400 11.450 1.00 85.31 162 PHE A O 1
ATOM 1398 N N . PHE A 1 163 ? -3.058 5.171 11.314 1.00 86.62 163 PHE A N 1
ATOM 1399 C CA . PHE A 1 163 ? -4.196 4.793 12.135 1.00 86.62 163 PHE A CA 1
ATOM 1400 C C . PHE A 1 163 ? -3.749 4.190 13.477 1.00 86.62 163 PHE A C 1
ATOM 1402 O O . PHE A 1 163 ? -2.826 3.370 13.516 1.00 86.62 163 PHE A O 1
ATOM 1409 N N . PRO A 1 164 ? -4.405 4.557 14.595 1.00 85.31 164 PRO A N 1
ATOM 1410 C CA . PRO A 1 164 ? -4.297 3.801 15.832 1.00 85.31 164 PRO A CA 1
ATOM 1411 C C . PRO A 1 164 ? -4.817 2.371 15.627 1.00 85.31 164 PRO A C 1
ATOM 1413 O O . PRO A 1 164 ? -5.645 2.112 14.756 1.00 85.31 164 PRO A O 1
ATOM 1416 N N . GLU A 1 165 ? -4.363 1.450 16.478 1.00 85.75 165 GLU A N 1
ATOM 1417 C CA . GLU A 1 165 ? -4.583 0.002 16.324 1.00 85.75 165 GLU A CA 1
ATOM 1418 C C . GLU A 1 165 ? -6.056 -0.385 16.094 1.00 85.75 165 GLU A C 1
ATOM 1420 O O . GLU A 1 165 ? -6.355 -1.141 15.177 1.00 85.75 165 GLU A O 1
ATOM 1425 N N . HIS A 1 166 ? -6.989 0.178 16.866 1.00 84.12 166 HIS A N 1
ATOM 1426 C CA . HIS A 1 166 ? -8.422 -0.122 16.751 1.00 84.12 166 HIS A CA 1
ATOM 1427 C C . HIS A 1 166 ? -9.051 0.365 15.433 1.00 84.12 166 HIS A C 1
ATOM 1429 O O . HIS A 1 166 ? -9.931 -0.297 14.888 1.00 84.12 166 HIS A O 1
ATOM 1435 N N . GLU A 1 167 ? -8.607 1.507 14.899 1.00 87.38 167 GLU A N 1
ATOM 1436 C CA . GLU A 1 167 ? -9.058 1.990 13.587 1.00 87.38 167 GLU A CA 1
ATOM 1437 C C . GLU A 1 167 ? -8.424 1.157 12.463 1.00 87.38 167 GLU A C 1
ATOM 1439 O O . GLU A 1 167 ? -9.111 0.798 11.510 1.00 87.38 167 GLU A O 1
ATOM 1444 N N . ALA A 1 168 ? -7.144 0.784 12.599 1.00 89.25 168 ALA A N 1
ATOM 1445 C CA . ALA A 1 168 ? -6.475 -0.119 11.663 1.00 89.25 168 ALA A CA 1
ATOM 1446 C C . ALA A 1 168 ? -7.158 -1.497 11.622 1.00 89.25 168 ALA A C 1
ATOM 1448 O O . ALA A 1 168 ? -7.313 -2.066 10.544 1.00 89.25 168 ALA A O 1
ATOM 1449 N N . TYR A 1 169 ? -7.633 -1.995 12.769 1.00 85.69 169 TYR A N 1
ATOM 1450 C CA . TYR A 1 169 ? -8.423 -3.221 12.839 1.00 85.69 169 TYR A CA 1
ATOM 1451 C C . TYR A 1 169 ? -9.735 -3.109 12.064 1.00 85.69 169 TYR A C 1
ATOM 1453 O O . TYR A 1 169 ? -10.020 -3.953 11.220 1.00 85.69 169 TYR A O 1
ATOM 1461 N N . ALA A 1 170 ? -10.513 -2.054 12.312 1.00 84.56 170 ALA A N 1
ATOM 1462 C CA . ALA A 1 170 ? -11.781 -1.849 11.622 1.00 84.56 170 ALA A CA 1
ATOM 1463 C C . ALA A 1 170 ? -11.599 -1.707 10.104 1.00 84.56 170 ALA A C 1
ATOM 1465 O O . ALA A 1 170 ? -12.384 -2.257 9.337 1.00 84.56 170 ALA A O 1
ATOM 1466 N N . LEU A 1 171 ? -10.541 -1.017 9.665 1.00 87.06 171 LEU A N 1
ATOM 1467 C CA . LEU A 1 171 ? -10.190 -0.935 8.250 1.00 87.06 171 LEU A CA 1
ATOM 1468 C C . LEU A 1 171 ? -9.816 -2.305 7.683 1.00 87.06 171 LEU A C 1
ATOM 1470 O O . LEU A 1 171 ? -10.333 -2.669 6.635 1.00 87.06 171 LEU A O 1
ATOM 1474 N N . ALA A 1 172 ? -8.961 -3.076 8.360 1.00 85.56 172 ALA A N 1
ATOM 1475 C CA . ALA A 1 172 ? -8.584 -4.410 7.901 1.00 85.56 172 ALA A CA 1
ATOM 1476 C C . ALA A 1 172 ? -9.817 -5.313 7.791 1.00 85.56 172 ALA A C 1
ATOM 1478 O O . ALA A 1 172 ? -10.050 -5.909 6.746 1.00 85.56 172 ALA A O 1
ATOM 1479 N N . GLU A 1 173 ? -10.659 -5.345 8.824 1.00 80.62 173 GLU A N 1
ATOM 1480 C CA . GLU A 1 173 ? -11.904 -6.108 8.817 1.00 80.62 173 GLU A CA 1
ATOM 1481 C C . GLU A 1 173 ? -12.833 -5.671 7.675 1.00 80.62 173 GLU A C 1
ATOM 1483 O O . GLU A 1 173 ? -13.385 -6.520 6.976 1.00 80.62 173 GLU A O 1
ATOM 1488 N N . ALA A 1 174 ? -12.977 -4.363 7.447 1.00 79.25 174 ALA A N 1
ATOM 1489 C CA . ALA A 1 174 ? -13.764 -3.839 6.340 1.00 79.25 174 ALA A CA 1
ATOM 1490 C C . ALA A 1 174 ? -13.210 -4.309 4.990 1.00 79.25 174 ALA A C 1
ATOM 1492 O O . ALA A 1 174 ? -13.972 -4.857 4.198 1.00 79.25 174 ALA A O 1
ATOM 1493 N N . LEU A 1 175 ? -11.900 -4.172 4.749 1.00 80.69 175 LEU A N 1
ATOM 1494 C CA . LEU A 1 175 ? -11.244 -4.630 3.518 1.00 80.69 175 LEU A CA 1
ATOM 1495 C C . LEU A 1 175 ? -11.519 -6.116 3.258 1.00 80.69 175 LEU A C 1
ATOM 1497 O O . LEU A 1 175 ? -11.857 -6.494 2.139 1.00 80.69 175 LEU A O 1
ATOM 1501 N N . ILE A 1 176 ? -11.428 -6.939 4.302 1.00 76.00 176 ILE A N 1
ATOM 1502 C CA . ILE A 1 176 ? -11.632 -8.393 4.249 1.00 76.00 176 ILE A CA 1
ATOM 1503 C C . ILE A 1 176 ? -13.094 -8.737 3.962 1.00 76.00 176 ILE A C 1
ATOM 1505 O O . ILE A 1 176 ? -13.383 -9.573 3.113 1.00 76.00 176 ILE A O 1
ATOM 1509 N N . LYS A 1 177 ? -14.027 -8.048 4.626 1.00 71.00 177 LYS A N 1
ATOM 1510 C CA . LYS A 1 177 ? -15.474 -8.225 4.438 1.00 71.00 177 LYS A CA 1
ATOM 1511 C C . LYS A 1 177 ? -16.001 -7.660 3.120 1.00 71.00 177 LYS A C 1
ATOM 1513 O O . LYS A 1 177 ? -17.174 -7.870 2.816 1.00 71.00 177 LYS A O 1
ATOM 1518 N N . THR A 1 178 ? -15.196 -6.932 2.343 1.00 65.50 178 THR A N 1
ATOM 1519 C CA . THR A 1 178 ? -15.633 -6.326 1.071 1.00 65.50 178 THR A CA 1
ATOM 1520 C C . THR A 1 178 ? -15.732 -7.374 -0.058 1.00 65.50 178 THR A C 1
ATOM 1522 O O . THR A 1 178 ? -15.237 -7.148 -1.155 1.00 65.50 178 THR A O 1
ATOM 1525 N N . ASP A 1 179 ? -16.358 -8.528 0.201 1.00 48.44 179 ASP A N 1
ATOM 1526 C CA . ASP A 1 179 ? -16.431 -9.713 -0.666 1.00 48.44 179 ASP A CA 1
ATOM 1527 C C . ASP A 1 179 ? -16.555 -9.387 -2.175 1.00 48.44 179 ASP A C 1
ATOM 1529 O O . ASP A 1 179 ? -17.546 -8.826 -2.647 1.00 48.44 179 ASP A O 1
ATOM 1533 N N . ILE A 1 180 ? -15.492 -9.749 -2.902 1.00 47.03 180 ILE A N 1
ATOM 1534 C CA . ILE A 1 180 ? -15.362 -10.074 -4.333 1.00 47.03 180 ILE A CA 1
ATOM 1535 C C . ILE A 1 180 ? -16.396 -9.404 -5.261 1.00 47.03 180 ILE A C 1
ATOM 1537 O O . ILE A 1 180 ? -17.449 -9.961 -5.588 1.00 47.03 180 ILE A O 1
ATOM 1541 N N . THR A 1 181 ? -16.032 -8.261 -5.846 1.00 36.28 181 THR A N 1
ATOM 1542 C CA . THR A 1 181 ? -16.653 -7.834 -7.104 1.00 36.28 181 THR A CA 1
ATOM 1543 C C . THR A 1 181 ? -16.303 -8.835 -8.212 1.00 36.28 181 THR A C 1
ATOM 1545 O O . THR A 1 181 ? -15.161 -9.263 -8.353 1.00 36.28 181 THR A O 1
ATOM 1548 N N . SER A 1 182 ? -17.317 -9.248 -8.981 1.00 39.22 182 SER A N 1
ATOM 1549 C CA . SER A 1 182 ? -17.230 -10.236 -10.071 1.00 39.22 182 SER A CA 1
ATOM 1550 C C . SER A 1 182 ? -16.019 -10.040 -10.998 1.00 39.22 182 SER A C 1
ATOM 1552 O O . SER A 1 182 ? -15.577 -8.910 -11.167 1.00 39.22 182 SER A O 1
ATOM 1554 N N . ILE A 1 183 ? -15.607 -11.102 -11.710 1.00 40.00 183 ILE A N 1
ATOM 1555 C CA . ILE A 1 183 ? -14.537 -11.183 -12.744 1.00 40.00 183 ILE A CA 1
ATOM 1556 C C . ILE A 1 183 ? -14.516 -10.016 -13.767 1.00 40.00 183 ILE A C 1
ATOM 1558 O O . ILE A 1 183 ? -13.536 -9.812 -14.472 1.00 40.00 183 ILE A O 1
ATOM 1562 N N . LYS A 1 184 ? -15.573 -9.197 -13.843 1.00 40.62 184 LYS A N 1
ATOM 1563 C CA . LYS A 1 184 ? -15.639 -7.995 -14.685 1.00 40.62 184 LYS A CA 1
ATOM 1564 C C . LYS A 1 184 ? -15.185 -6.683 -14.013 1.00 40.62 184 LYS A C 1
ATOM 1566 O O . LYS A 1 184 ? -15.008 -5.719 -14.741 1.00 40.62 184 LYS A O 1
ATOM 1571 N N . ASN A 1 185 ? -14.984 -6.637 -12.688 1.00 46.00 185 ASN A N 1
ATOM 1572 C CA . ASN A 1 185 ? -14.643 -5.436 -11.901 1.00 46.00 185 ASN A CA 1
ATOM 1573 C C . ASN A 1 185 ? -13.613 -5.771 -10.797 1.00 46.00 185 ASN A C 1
ATOM 1575 O O . ASN A 1 185 ? -13.979 -5.993 -9.642 1.00 46.00 185 ASN A O 1
ATOM 1579 N N . PHE A 1 186 ? -12.327 -5.838 -11.136 1.00 50.19 186 PHE A N 1
ATOM 1580 C CA . PHE A 1 186 ? -11.257 -6.247 -10.219 1.00 50.19 186 PHE A CA 1
ATOM 1581 C C . PHE A 1 186 ? -10.776 -5.075 -9.335 1.00 50.19 186 PHE A C 1
ATOM 1583 O O . PHE A 1 186 ? -9.828 -4.382 -9.671 1.00 50.19 186 PHE A O 1
ATOM 1590 N N . HIS A 1 187 ? -11.442 -4.862 -8.194 1.00 52.88 187 HIS A N 1
ATOM 1591 C CA . HIS A 1 187 ? -11.011 -3.975 -7.094 1.00 52.88 187 HIS A CA 1
ATOM 1592 C C . HIS A 1 187 ? -10.776 -4.770 -5.792 1.00 52.88 187 HIS A C 1
ATOM 1594 O O . HIS A 1 187 ? -11.028 -4.281 -4.694 1.00 52.88 187 HIS A O 1
ATOM 1600 N N . GLY A 1 188 ? -10.362 -6.037 -5.907 1.00 66.69 188 GLY A N 1
ATOM 1601 C CA . GLY A 1 188 ? -10.120 -6.902 -4.751 1.00 66.69 188 GLY A CA 1
ATOM 1602 C C . GLY A 1 188 ? -8.871 -6.488 -3.968 1.00 66.69 188 GLY A C 1
ATOM 1603 O O . GLY A 1 188 ? -7.864 -6.085 -4.550 1.00 66.69 188 GLY A O 1
ATOM 1604 N N . TYR A 1 189 ? -8.927 -6.609 -2.642 1.00 75.06 189 TYR A N 1
ATOM 1605 C CA . TYR A 1 189 ? -7.802 -6.300 -1.746 1.00 75.06 189 TYR A CA 1
ATOM 1606 C C . TYR A 1 189 ? -6.889 -7.500 -1.478 1.00 75.06 189 TYR A C 1
ATOM 1608 O O . TYR A 1 189 ? -5.760 -7.317 -1.029 1.00 75.06 189 TYR A O 1
ATOM 1616 N N . PHE A 1 190 ? -7.364 -8.705 -1.797 1.00 75.06 190 PHE A N 1
ATOM 1617 C CA . PHE A 1 190 ? -6.680 -9.969 -1.555 1.00 75.06 190 PHE A CA 1
ATOM 1618 C C . PHE A 1 190 ? -6.656 -10.803 -2.829 1.00 75.06 190 PHE A C 1
ATOM 1620 O O . PHE A 1 190 ? -7.625 -10.825 -3.592 1.00 75.06 190 PHE A O 1
ATOM 1627 N N . LEU A 1 191 ? -5.543 -11.497 -3.034 1.00 73.19 191 LEU A N 1
ATOM 1628 C CA . LEU A 1 191 ? -5.452 -12.594 -3.988 1.00 73.19 191 LEU A CA 1
ATOM 1629 C C . LEU A 1 191 ? -5.938 -13.878 -3.307 1.00 73.19 191 LEU A C 1
ATOM 1631 O O . LEU A 1 191 ? -5.889 -13.985 -2.084 1.00 73.19 191 LEU A O 1
ATOM 1635 N N . ARG A 1 192 ? -6.408 -14.856 -4.081 1.00 70.50 192 ARG A N 1
ATOM 1636 C CA . ARG A 1 192 ? -6.878 -16.139 -3.530 1.00 70.50 192 ARG A CA 1
ATOM 1637 C C . ARG A 1 192 ? -5.760 -17.157 -3.374 1.00 70.50 192 ARG A C 1
ATOM 1639 O O . ARG A 1 192 ? -5.911 -18.115 -2.627 1.00 70.50 192 ARG A O 1
ATOM 1646 N N . SER A 1 193 ? -4.669 -16.988 -4.118 1.00 76.94 193 SER A N 1
ATOM 1647 C CA . SER A 1 193 ? -3.568 -17.945 -4.144 1.00 76.94 193 SER A CA 1
ATOM 1648 C C . SER A 1 193 ? -2.270 -17.337 -4.676 1.00 76.94 193 SER A C 1
ATOM 1650 O O . SER A 1 193 ? -2.261 -16.288 -5.330 1.00 76.94 193 SER A O 1
ATOM 1652 N N . ASN A 1 194 ? -1.165 -18.044 -4.437 1.00 82.00 194 ASN A N 1
ATOM 1653 C CA . ASN A 1 194 ? 0.134 -17.707 -5.013 1.00 82.00 194 ASN A CA 1
ATOM 1654 C C . ASN A 1 194 ? 0.172 -17.953 -6.528 1.00 82.00 194 ASN A C 1
ATOM 1656 O O . ASN A 1 194 ? 0.891 -17.254 -7.242 1.00 82.00 194 ASN A O 1
ATOM 1660 N N . GLU A 1 195 ? -0.618 -18.902 -7.040 1.00 84.75 195 GLU A N 1
ATOM 1661 C CA . GLU A 1 195 ? -0.770 -19.104 -8.481 1.00 84.75 195 GLU A CA 1
ATOM 1662 C C . GLU A 1 195 ? -1.351 -17.858 -9.165 1.00 84.75 195 GLU A C 1
ATOM 1664 O O . GLU A 1 195 ? -0.792 -17.403 -10.160 1.00 84.75 195 GLU A O 1
ATOM 1669 N N . GLU A 1 196 ? -2.388 -17.229 -8.593 1.00 81.31 196 GLU A N 1
ATOM 1670 C CA . GLU A 1 196 ? -2.955 -15.986 -9.143 1.00 81.31 196 GLU A CA 1
ATOM 1671 C C . GLU A 1 196 ? -1.910 -14.861 -9.205 1.00 81.31 196 GLU A C 1
ATOM 1673 O O . GLU A 1 196 ? -1.778 -14.179 -10.226 1.00 81.31 196 GLU A O 1
ATOM 1678 N N . LYS A 1 197 ? -1.113 -14.695 -8.139 1.00 86.25 197 LYS A N 1
ATOM 1679 C CA . LYS A 1 197 ? 0.005 -13.739 -8.112 1.00 86.25 197 LYS A CA 1
ATOM 1680 C C . LYS A 1 197 ? 1.003 -14.036 -9.231 1.00 86.25 197 LYS A C 1
ATOM 1682 O O . LYS A 1 197 ? 1.416 -13.134 -9.968 1.00 86.25 197 LYS A O 1
ATOM 1687 N N . HIS A 1 198 ? 1.402 -15.301 -9.352 1.00 88.19 198 HIS A N 1
ATOM 1688 C CA . HIS A 1 198 ? 2.377 -15.748 -10.337 1.00 88.19 198 HIS A CA 1
ATOM 1689 C C . HIS A 1 198 ? 1.897 -15.518 -11.774 1.00 88.19 198 HIS A C 1
ATOM 1691 O O . HIS A 1 198 ? 2.678 -15.050 -12.608 1.00 88.19 198 HIS A O 1
ATOM 1697 N N . ASP A 1 199 ? 0.621 -15.766 -12.057 1.00 87.75 199 ASP A N 1
ATOM 1698 C CA . ASP A 1 199 ? 0.018 -15.553 -13.372 1.00 87.75 199 ASP A CA 1
ATOM 1699 C C . ASP A 1 199 ? -0.004 -14.071 -13.757 1.00 87.75 199 ASP A C 1
ATOM 1701 O O . ASP A 1 199 ? 0.355 -13.710 -14.884 1.00 87.75 199 ASP A O 1
ATOM 1705 N N . ILE A 1 200 ? -0.360 -13.186 -12.818 1.00 85.94 200 ILE A N 1
ATOM 1706 C CA . ILE A 1 200 ? -0.324 -11.734 -13.044 1.00 85.94 200 ILE A CA 1
ATOM 1707 C C . ILE A 1 200 ? 1.105 -11.284 -13.351 1.00 85.94 200 ILE A C 1
ATOM 1709 O O . ILE A 1 200 ? 1.336 -10.580 -14.337 1.00 85.94 200 ILE A O 1
ATOM 1713 N N . ILE A 1 201 ? 2.079 -11.714 -12.544 1.00 88.38 201 ILE A N 1
ATOM 1714 C CA . ILE A 1 201 ? 3.489 -11.354 -12.737 1.00 88.38 201 ILE A CA 1
ATOM 1715 C C . ILE A 1 201 ? 4.019 -11.884 -14.072 1.00 88.38 201 ILE A C 1
ATOM 1717 O O . ILE A 1 201 ? 4.755 -11.175 -14.764 1.00 88.38 201 ILE A O 1
ATOM 1721 N N . THR A 1 202 ? 3.620 -13.088 -14.474 1.00 89.25 202 THR A N 1
ATOM 1722 C CA . THR A 1 202 ? 3.983 -13.661 -15.774 1.00 89.25 202 THR A CA 1
ATOM 1723 C C . THR A 1 202 ? 3.466 -12.785 -16.913 1.00 89.25 202 THR A C 1
ATOM 1725 O O . THR A 1 202 ? 4.253 -12.357 -17.758 1.00 89.25 202 THR A O 1
ATOM 1728 N N . LYS A 1 203 ? 2.182 -12.406 -16.891 1.00 87.62 203 LYS A N 1
ATOM 1729 C CA . LYS A 1 203 ? 1.591 -11.527 -17.915 1.00 87.62 203 LYS A CA 1
ATOM 1730 C C . LYS A 1 203 ? 2.220 -10.128 -17.932 1.00 87.62 203 LYS A C 1
ATOM 1732 O O . LYS A 1 203 ? 2.432 -9.559 -19.003 1.00 87.62 203 LYS A O 1
ATOM 1737 N N . LEU A 1 204 ? 2.552 -9.563 -16.767 1.00 86.25 204 LEU A N 1
ATOM 1738 C CA . LEU A 1 204 ? 3.282 -8.290 -16.679 1.00 86.25 204 LEU A CA 1
ATOM 1739 C C . LEU A 1 204 ? 4.678 -8.399 -17.293 1.00 86.25 204 LEU A C 1
ATOM 1741 O O . LEU A 1 204 ? 5.081 -7.520 -18.051 1.00 86.25 204 LEU A O 1
ATOM 1745 N N . THR A 1 205 ? 5.386 -9.492 -17.006 1.00 88.12 205 THR A N 1
ATOM 1746 C CA . THR A 1 205 ? 6.711 -9.773 -17.571 1.00 88.12 205 THR A CA 1
ATOM 1747 C C . THR A 1 205 ? 6.639 -9.882 -19.091 1.00 88.12 205 THR A C 1
ATOM 1749 O O . THR A 1 205 ? 7.494 -9.348 -19.788 1.00 88.12 205 THR A O 1
ATOM 1752 N N . GLU A 1 206 ? 5.618 -10.548 -19.632 1.00 86.69 206 GLU A N 1
ATOM 1753 C CA . GLU A 1 206 ? 5.420 -10.658 -21.081 1.00 86.69 206 GLU A CA 1
ATOM 1754 C C . GLU A 1 206 ? 5.193 -9.301 -21.746 1.00 86.69 206 GLU A C 1
ATOM 1756 O O . GLU A 1 206 ? 5.754 -9.059 -22.813 1.00 86.69 206 GLU A O 1
ATOM 1761 N N . LYS A 1 207 ? 4.419 -8.414 -21.105 1.00 83.81 207 LYS A N 1
ATOM 1762 C CA . LYS A 1 207 ? 4.159 -7.055 -21.599 1.00 83.81 207 LYS A CA 1
ATOM 1763 C C . LYS A 1 207 ? 5.388 -6.148 -21.509 1.00 83.81 207 LYS A C 1
ATOM 1765 O O . LYS A 1 207 ? 5.573 -5.299 -22.370 1.00 83.81 207 LYS A O 1
ATOM 1770 N N . LEU A 1 208 ? 6.201 -6.297 -20.463 1.00 81.31 208 LEU A N 1
ATOM 1771 C CA . LEU A 1 208 ? 7.406 -5.488 -20.258 1.00 81.31 208 LEU A CA 1
ATOM 1772 C C . LEU A 1 208 ? 8.585 -5.969 -21.108 1.00 81.31 208 LEU A C 1
ATOM 1774 O O . LEU A 1 208 ? 9.407 -5.153 -21.507 1.00 81.31 208 LEU A O 1
ATOM 1778 N N . CYS A 1 209 ? 8.682 -7.276 -21.366 1.00 79.12 209 CYS A N 1
ATOM 1779 C CA . CYS A 1 209 ? 9.861 -7.895 -21.962 1.00 79.12 209 CYS A CA 1
ATOM 1780 C C . CYS A 1 209 ? 9.572 -8.600 -23.292 1.00 79.12 2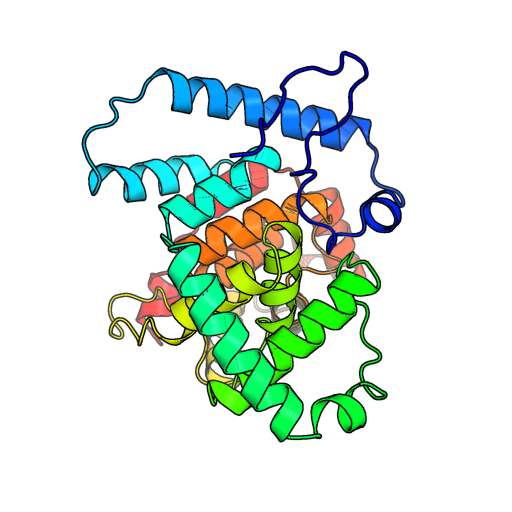09 CYS A C 1
ATOM 1782 O O . CYS A 1 209 ? 9.686 -9.823 -23.390 1.00 79.12 209 CYS A O 1
ATOM 1784 N N . GLU A 1 210 ? 9.240 -7.845 -24.338 1.00 68.62 210 GLU A N 1
ATOM 1785 C CA . GLU A 1 210 ? 8.860 -8.393 -25.651 1.00 68.62 210 GLU A CA 1
ATOM 1786 C C . GLU A 1 210 ? 9.983 -9.220 -26.314 1.00 68.62 210 GLU A C 1
ATOM 1788 O O . GLU A 1 210 ? 9.730 -10.288 -26.876 1.00 68.62 210 GLU A O 1
ATOM 1793 N N . THR A 1 211 ? 11.240 -8.785 -26.183 1.00 59.81 211 THR A N 1
ATOM 1794 C CA . THR A 1 211 ? 12.422 -9.328 -26.887 1.00 59.81 211 THR A CA 1
ATOM 1795 C C . THR A 1 211 ? 13.022 -10.594 -26.254 1.00 59.81 211 THR A C 1
ATOM 1797 O O . THR A 1 211 ? 13.942 -11.198 -26.805 1.00 59.81 211 THR A O 1
ATOM 1800 N N . GLY A 1 212 ? 12.499 -11.058 -25.113 1.00 60.00 212 GLY A N 1
ATOM 1801 C CA . GLY A 1 212 ? 12.867 -12.339 -24.489 1.00 60.00 212 GLY A CA 1
ATOM 1802 C C . GLY A 1 212 ? 14.177 -12.347 -23.689 1.00 60.00 212 GLY A C 1
ATOM 1803 O O . GLY A 1 212 ? 14.278 -13.100 -22.713 1.00 60.00 212 GLY A O 1
ATOM 1804 N N . ALA A 1 213 ? 15.150 -11.500 -24.037 1.00 60.97 213 ALA A N 1
ATOM 1805 C CA . ALA A 1 213 ? 16.352 -11.299 -23.235 1.00 60.97 213 ALA A CA 1
ATOM 1806 C C . ALA A 1 213 ? 15.948 -10.793 -21.837 1.00 60.97 213 ALA A C 1
ATOM 1808 O O . ALA A 1 213 ? 15.147 -9.875 -21.698 1.00 60.97 213 ALA A O 1
ATOM 1809 N N . ASN A 1 214 ? 16.445 -11.443 -20.784 1.00 76.19 214 ASN A N 1
ATOM 1810 C CA . ASN A 1 214 ? 16.190 -11.096 -19.378 1.00 76.19 214 ASN A CA 1
ATOM 1811 C C . ASN A 1 214 ? 14.759 -11.294 -18.826 1.00 76.19 214 ASN A C 1
ATOM 1813 O O . ASN A 1 214 ? 14.527 -10.929 -17.673 1.00 76.19 214 ASN A O 1
ATOM 1817 N N . LYS A 1 215 ? 13.832 -11.977 -19.526 1.00 85.50 215 LYS A N 1
ATOM 1818 C CA . LYS A 1 215 ? 12.478 -12.290 -18.991 1.00 85.50 215 LYS A CA 1
ATOM 1819 C C . LYS A 1 215 ? 12.496 -12.914 -17.590 1.00 85.50 215 LYS A C 1
ATOM 1821 O O . LYS A 1 215 ? 11.762 -12.486 -16.708 1.00 85.50 215 LYS A O 1
ATOM 1826 N N . LYS A 1 216 ? 13.370 -13.902 -17.355 1.00 87.12 216 LYS A N 1
ATOM 1827 C CA . LYS A 1 216 ? 13.504 -14.557 -16.038 1.00 87.12 216 LYS A CA 1
ATOM 1828 C C . LYS A 1 216 ? 13.945 -13.587 -14.940 1.00 87.12 216 LYS A C 1
ATOM 1830 O O . LYS A 1 216 ? 13.481 -13.699 -13.810 1.00 87.12 216 LYS A O 1
ATOM 1835 N N . LEU A 1 217 ? 14.844 -12.657 -15.270 1.00 86.62 217 LEU A N 1
ATOM 1836 C CA . LEU A 1 217 ? 15.311 -11.640 -14.334 1.00 86.62 217 LEU A CA 1
ATOM 1837 C C . LEU A 1 217 ? 14.192 -10.635 -14.039 1.00 86.62 217 LEU A C 1
ATOM 1839 O O . LEU A 1 217 ? 13.938 -10.368 -12.873 1.00 86.62 217 LEU A O 1
ATOM 1843 N N . CYS A 1 218 ? 13.478 -10.155 -15.061 1.00 87.25 218 CYS A N 1
ATOM 1844 C CA . CYS A 1 218 ? 12.313 -9.282 -14.886 1.00 87.25 218 CYS A CA 1
ATOM 1845 C C . CYS A 1 218 ? 11.254 -9.929 -13.984 1.00 87.25 218 CYS A C 1
ATOM 1847 O O . CYS A 1 218 ? 10.871 -9.338 -12.978 1.00 87.25 218 CYS A O 1
ATOM 1849 N N . MET A 1 219 ? 10.873 -11.178 -14.270 1.00 90.50 219 MET A N 1
ATOM 1850 C CA . MET A 1 219 ? 9.901 -11.919 -13.467 1.00 90.50 219 MET A CA 1
ATOM 1851 C C . MET A 1 219 ? 10.332 -12.007 -12.001 1.00 90.50 219 MET A C 1
ATOM 1853 O O . MET A 1 219 ? 9.547 -11.711 -11.105 1.00 90.50 219 MET A O 1
ATOM 1857 N N . LYS A 1 220 ? 11.601 -12.357 -11.749 1.00 90.06 220 LYS A N 1
ATOM 1858 C CA . LYS A 1 220 ? 12.159 -12.416 -10.393 1.00 90.06 220 LYS A CA 1
ATOM 1859 C C . LYS A 1 220 ? 12.052 -11.067 -9.674 1.00 90.06 220 LYS A C 1
ATOM 1861 O O . LYS A 1 220 ? 11.661 -11.035 -8.515 1.00 90.06 220 LYS A O 1
ATOM 1866 N N . ILE A 1 221 ? 12.382 -9.967 -10.347 1.00 89.06 221 ILE A N 1
ATOM 1867 C CA . ILE A 1 221 ? 12.313 -8.623 -9.759 1.00 89.06 221 ILE A CA 1
ATOM 1868 C C . ILE A 1 221 ? 10.880 -8.196 -9.474 1.00 89.06 221 ILE A C 1
ATOM 1870 O O . ILE A 1 221 ? 10.632 -7.597 -8.435 1.00 89.06 221 ILE A O 1
ATOM 1874 N N . LEU A 1 222 ? 9.942 -8.505 -10.367 1.00 90.50 222 LEU A N 1
ATOM 1875 C CA . LEU A 1 222 ? 8.531 -8.208 -10.144 1.00 90.50 222 LEU A CA 1
ATOM 1876 C C . LEU A 1 222 ? 7.991 -8.958 -8.920 1.00 90.50 222 LEU A C 1
ATOM 1878 O O . LEU A 1 222 ? 7.296 -8.343 -8.118 1.00 90.50 222 LEU A O 1
ATOM 1882 N N . HIS A 1 223 ? 8.375 -10.228 -8.725 1.00 91.31 223 HIS A N 1
ATOM 1883 C CA . HIS A 1 223 ? 8.102 -10.953 -7.473 1.00 91.31 223 HIS A CA 1
ATOM 1884 C C . HIS A 1 223 ? 8.732 -10.240 -6.270 1.00 91.31 223 HIS A C 1
ATOM 1886 O O . HIS A 1 223 ? 8.015 -9.871 -5.351 1.00 91.31 223 HIS A O 1
ATOM 1892 N N . GLU A 1 224 ? 10.034 -9.924 -6.311 1.00 90.00 224 GLU A N 1
ATOM 1893 C CA . GLU A 1 224 ? 10.712 -9.208 -5.212 1.00 90.00 224 GLU A CA 1
ATOM 1894 C C . GLU A 1 224 ? 10.043 -7.861 -4.861 1.00 90.00 224 GLU A C 1
ATOM 1896 O O . GLU A 1 224 ? 9.968 -7.487 -3.691 1.00 90.00 224 GLU A O 1
ATOM 1901 N N . MET A 1 225 ? 9.580 -7.112 -5.866 1.00 90.62 225 MET A N 1
ATOM 1902 C CA . MET A 1 225 ? 8.876 -5.843 -5.681 1.00 90.62 225 MET A CA 1
ATOM 1903 C C . MET A 1 225 ? 7.511 -6.032 -5.031 1.00 90.62 225 MET A C 1
ATOM 1905 O O . MET A 1 225 ? 7.170 -5.265 -4.138 1.00 90.62 225 MET A O 1
ATOM 1909 N N . VAL A 1 226 ? 6.727 -7.008 -5.487 1.00 90.56 226 VAL A N 1
ATOM 1910 C CA . VAL A 1 226 ? 5.382 -7.258 -4.962 1.00 90.56 226 VAL A CA 1
ATOM 1911 C C . VAL A 1 226 ? 5.483 -7.810 -3.543 1.00 90.56 226 VAL A C 1
ATOM 1913 O O . VAL A 1 226 ? 4.961 -7.181 -2.627 1.00 90.56 226 VAL A O 1
ATOM 1916 N N . ASP A 1 227 ? 6.246 -8.885 -3.340 1.00 87.69 227 ASP A N 1
ATOM 1917 C CA . ASP A 1 227 ? 6.384 -9.582 -2.053 1.00 87.69 227 ASP A CA 1
ATOM 1918 C C . ASP A 1 227 ? 6.968 -8.661 -0.969 1.00 87.69 227 ASP A C 1
ATOM 1920 O O . ASP A 1 227 ? 6.544 -8.667 0.185 1.00 87.69 227 ASP A O 1
ATOM 1924 N N . GLY A 1 228 ? 7.926 -7.810 -1.351 1.00 86.50 228 GLY A N 1
ATOM 1925 C CA . GLY A 1 228 ? 8.548 -6.842 -0.453 1.00 86.50 228 GLY A CA 1
ATOM 1926 C C . GLY A 1 228 ? 7.788 -5.522 -0.294 1.00 86.50 228 GLY A C 1
ATOM 1927 O O . GLY A 1 228 ? 8.330 -4.622 0.347 1.00 86.50 228 GLY A O 1
ATOM 1928 N N . LEU A 1 229 ? 6.615 -5.351 -0.918 1.00 89.56 229 LEU A N 1
ATOM 1929 C CA . LEU A 1 229 ? 5.910 -4.068 -1.067 1.00 89.56 229 LEU A CA 1
ATOM 1930 C C . LEU A 1 229 ? 6.856 -2.920 -1.475 1.00 89.56 229 LEU A C 1
ATOM 1932 O O . LEU A 1 229 ? 6.840 -1.836 -0.908 1.00 89.56 229 LEU A O 1
ATOM 1936 N N . PHE A 1 230 ? 7.723 -3.163 -2.455 1.00 89.88 230 PHE A N 1
ATOM 1937 C CA . PHE A 1 230 ? 8.732 -2.228 -2.970 1.00 89.88 230 PHE A CA 1
ATOM 1938 C C . PHE A 1 230 ? 9.847 -1.864 -1.981 1.00 89.88 230 PHE A C 1
ATOM 1940 O O . PHE A 1 230 ? 10.581 -0.893 -2.207 1.00 89.88 230 PHE A O 1
ATOM 1947 N N . SER A 1 231 ? 10.038 -2.647 -0.916 1.00 84.62 231 SER A N 1
ATOM 1948 C CA . SER A 1 231 ? 11.171 -2.483 -0.004 1.00 84.62 231 SER A CA 1
ATOM 1949 C C . SER A 1 231 ? 12.494 -2.577 -0.755 1.00 84.62 231 SER A C 1
ATOM 1951 O O . SER A 1 231 ? 12.746 -3.500 -1.531 1.00 84.62 231 SER A O 1
ATOM 1953 N N . GLY A 1 232 ? 13.340 -1.566 -0.567 1.00 80.88 232 GLY A N 1
ATOM 1954 C CA . GLY A 1 232 ? 14.594 -1.420 -1.300 1.00 80.88 232 GLY A CA 1
ATOM 1955 C C . GLY A 1 232 ? 14.453 -0.867 -2.721 1.00 80.88 232 GLY A C 1
ATOM 1956 O O . GLY A 1 232 ? 15.478 -0.575 -3.322 1.00 80.88 232 GLY A O 1
ATOM 1957 N N . TYR A 1 233 ? 13.243 -0.663 -3.247 1.00 84.75 233 TYR A N 1
ATOM 1958 C CA . TYR A 1 233 ? 13.000 -0.019 -4.547 1.00 84.75 233 TYR A CA 1
ATOM 1959 C C . TYR A 1 233 ? 12.467 1.407 -4.389 1.00 84.75 233 TYR A C 1
ATOM 1961 O O . TYR A 1 233 ? 12.901 2.306 -5.105 1.00 84.75 233 TYR A O 1
ATOM 1969 N N . LEU A 1 234 ? 11.576 1.623 -3.418 1.00 82.12 234 LEU A N 1
ATOM 1970 C CA . LEU A 1 234 ? 11.045 2.935 -3.062 1.00 82.12 234 LEU A CA 1
ATOM 1971 C C . LEU A 1 234 ? 11.644 3.445 -1.753 1.00 82.12 234 LEU A C 1
ATOM 1973 O O . LEU A 1 234 ? 11.848 2.690 -0.799 1.00 82.12 234 LEU A O 1
ATOM 1977 N N . LEU A 1 235 ? 11.866 4.757 -1.693 1.00 77.12 235 LEU A N 1
ATOM 1978 C CA . LEU A 1 235 ? 12.173 5.431 -0.437 1.00 77.12 235 LEU A CA 1
ATOM 1979 C C . LEU A 1 235 ? 10.930 5.443 0.479 1.00 77.12 235 LEU A C 1
ATOM 1981 O O . LEU A 1 235 ? 9.807 5.571 -0.021 1.00 77.12 235 LEU A O 1
ATOM 1985 N N . PRO A 1 236 ? 11.105 5.358 1.814 1.00 76.62 236 PRO A N 1
ATOM 1986 C CA . PRO A 1 236 ? 10.006 5.256 2.783 1.00 76.62 236 PRO A CA 1
ATOM 1987 C C . PRO A 1 236 ? 8.909 6.326 2.652 1.00 76.62 236 PRO A C 1
ATOM 1989 O O . PRO A 1 236 ? 7.743 6.079 2.946 1.00 76.62 236 PRO A O 1
ATOM 1992 N N . PHE A 1 237 ? 9.248 7.514 2.157 1.00 75.44 237 PHE A N 1
ATOM 1993 C CA . PHE A 1 237 ? 8.295 8.606 1.992 1.00 75.44 237 PHE A CA 1
ATOM 1994 C C . PHE A 1 237 ? 7.317 8.466 0.817 1.00 75.44 237 PHE A C 1
ATOM 1996 O O . PHE A 1 237 ? 6.386 9.263 0.722 1.00 75.44 237 PHE A O 1
ATOM 2003 N N . TYR A 1 238 ? 7.492 7.475 -0.062 1.00 80.12 238 TYR A N 1
ATOM 2004 C CA . TYR A 1 238 ? 6.549 7.185 -1.149 1.00 80.12 238 TYR A CA 1
ATOM 2005 C C . TYR A 1 238 ? 5.471 6.167 -0.762 1.00 80.12 238 TYR A C 1
ATOM 2007 O O . TYR A 1 238 ? 4.458 6.050 -1.445 1.00 80.12 238 TYR A O 1
ATOM 2015 N N . TYR A 1 239 ? 5.624 5.472 0.361 1.00 84.81 239 TYR A N 1
ATOM 2016 C CA . TYR A 1 239 ? 4.631 4.516 0.852 1.00 84.81 239 TYR A CA 1
ATOM 2017 C C . TYR A 1 239 ? 3.243 5.091 1.181 1.00 84.81 239 TYR A C 1
ATOM 2019 O O . TYR A 1 239 ? 2.269 4.373 0.963 1.00 84.81 239 TYR A O 1
ATOM 2027 N N . PRO A 1 240 ? 3.084 6.359 1.617 1.00 84.31 240 PRO A N 1
ATOM 2028 C CA . PRO A 1 240 ? 1.762 6.973 1.727 1.00 84.31 240 PRO A CA 1
ATOM 2029 C C . PRO A 1 240 ? 0.996 6.939 0.395 1.00 84.31 240 PRO A C 1
ATOM 2031 O O . PRO A 1 240 ? -0.196 6.653 0.375 1.00 84.31 240 PRO A O 1
ATOM 2034 N N . TYR A 1 241 ? 1.686 7.154 -0.732 1.00 83.88 241 TYR A N 1
ATOM 2035 C CA . TYR A 1 241 ? 1.084 7.050 -2.063 1.00 83.88 241 TYR A CA 1
ATOM 2036 C C . TYR A 1 241 ? 0.646 5.620 -2.387 1.00 83.88 241 TYR A C 1
ATOM 2038 O O . TYR A 1 241 ? -0.466 5.415 -2.875 1.00 83.88 241 TYR A O 1
ATOM 2046 N N . VAL A 1 242 ? 1.507 4.639 -2.099 1.00 88.25 242 VAL A N 1
ATOM 2047 C CA . VAL A 1 242 ? 1.202 3.213 -2.298 1.00 88.25 242 VAL A CA 1
ATOM 2048 C C . VAL A 1 242 ? -0.038 2.826 -1.492 1.00 88.25 242 VAL A C 1
ATOM 2050 O O . VAL A 1 242 ? -0.953 2.216 -2.040 1.00 88.25 242 VAL A O 1
ATOM 2053 N N . LEU A 1 243 ? -0.110 3.253 -0.227 1.00 90.06 243 LEU A N 1
ATOM 2054 C CA . LEU A 1 243 ? -1.232 2.969 0.660 1.00 90.06 243 LEU A CA 1
ATOM 2055 C C . LEU A 1 243 ? -2.544 3.571 0.144 1.00 90.06 243 LEU A C 1
ATOM 2057 O O . LEU A 1 243 ? -3.540 2.860 0.056 1.00 90.06 243 LEU A O 1
ATOM 2061 N N . ILE A 1 244 ? -2.569 4.857 -0.228 1.00 87.44 244 ILE A N 1
ATOM 2062 C CA . ILE A 1 244 ? -3.816 5.483 -0.696 1.00 87.44 244 ILE A CA 1
ATOM 2063 C C . ILE A 1 244 ? -4.312 4.802 -1.980 1.00 87.44 244 ILE A C 1
ATOM 2065 O O . ILE A 1 244 ? -5.495 4.481 -2.079 1.00 87.44 244 ILE A O 1
ATOM 2069 N N . ASN A 1 245 ? -3.429 4.545 -2.951 1.00 86.38 245 ASN A N 1
ATOM 2070 C CA . ASN A 1 245 ? -3.833 3.877 -4.191 1.00 86.38 245 ASN A CA 1
ATOM 2071 C C . ASN A 1 245 ? -4.293 2.436 -3.942 1.00 86.38 245 ASN A C 1
ATOM 2073 O O . ASN A 1 245 ? -5.256 2.003 -4.570 1.00 86.38 245 ASN A O 1
ATOM 2077 N N . PHE A 1 246 ? -3.684 1.726 -2.985 1.00 88.31 246 PHE A N 1
ATOM 2078 C CA . PHE A 1 246 ? -4.189 0.430 -2.535 1.00 88.31 246 PHE A CA 1
ATOM 2079 C C . PHE A 1 246 ? -5.630 0.538 -2.026 1.00 88.31 246 PHE A C 1
ATOM 2081 O O . PHE A 1 246 ? -6.463 -0.247 -2.447 1.00 88.31 246 PHE A O 1
ATOM 2088 N N . PHE A 1 247 ? -5.988 1.537 -1.213 1.00 85.19 247 PHE A N 1
ATOM 2089 C CA . PHE A 1 247 ? -7.385 1.710 -0.782 1.00 85.19 247 PHE A CA 1
ATOM 2090 C C . PHE A 1 247 ? -8.354 2.023 -1.937 1.00 85.19 247 PHE A C 1
ATOM 2092 O O . PHE A 1 247 ? -9.523 1.645 -1.860 1.00 85.19 247 PHE A O 1
ATOM 2099 N N . PHE A 1 248 ? -7.898 2.671 -3.015 1.00 81.56 248 PHE A N 1
ATOM 2100 C CA . PHE A 1 248 ? -8.732 2.939 -4.194 1.00 81.56 248 PHE A CA 1
ATOM 2101 C C . PHE A 1 248 ? -8.958 1.718 -5.079 1.00 81.56 248 PHE A C 1
ATOM 2103 O O . PHE A 1 248 ? -10.107 1.440 -5.431 1.00 81.56 248 PHE A O 1
ATOM 2110 N N . ASP A 1 249 ? -7.864 1.054 -5.452 1.00 79.88 249 ASP A N 1
ATOM 2111 C CA . ASP A 1 249 ? -7.821 0.071 -6.538 1.00 79.88 249 ASP A CA 1
ATOM 2112 C C . ASP A 1 249 ? -7.464 -1.345 -6.058 1.00 79.88 249 ASP A C 1
ATOM 2114 O O . ASP A 1 249 ? -7.415 -2.282 -6.851 1.00 79.88 249 ASP A O 1
ATOM 2118 N N . GLY A 1 250 ? -7.246 -1.524 -4.757 1.00 82.50 250 GLY A N 1
ATOM 2119 C CA . GLY A 1 250 ? -6.882 -2.798 -4.156 1.00 82.50 250 GLY A CA 1
ATOM 2120 C C . GLY A 1 250 ? -5.512 -3.279 -4.618 1.00 82.50 250 GLY A C 1
ATOM 2121 O O . GLY A 1 250 ? -4.567 -2.503 -4.794 1.00 82.50 250 GLY A O 1
ATOM 2122 N N . PHE A 1 251 ? -5.402 -4.586 -4.836 1.00 82.31 251 PHE A N 1
ATOM 2123 C CA . PHE A 1 251 ? -4.145 -5.225 -5.212 1.00 82.31 251 PHE A CA 1
ATOM 2124 C C . PHE A 1 251 ? -3.663 -4.810 -6.619 1.00 82.31 251 PHE A C 1
ATOM 2126 O O . PHE A 1 251 ? -2.462 -4.833 -6.900 1.00 82.31 251 PHE A O 1
ATOM 2133 N N . GLU A 1 252 ? -4.559 -4.331 -7.495 1.00 83.31 252 GLU A N 1
ATOM 2134 C CA . GLU A 1 252 ? -4.173 -3.755 -8.791 1.00 83.31 252 GLU A CA 1
ATOM 2135 C C . GLU A 1 252 ? -3.169 -2.604 -8.621 1.00 83.31 252 GLU A C 1
ATOM 2137 O O . GLU A 1 252 ? -2.211 -2.501 -9.393 1.00 83.31 252 GLU A O 1
ATOM 2142 N N . ALA A 1 253 ? -3.335 -1.768 -7.590 1.00 85.38 253 ALA A N 1
ATOM 2143 C CA . ALA A 1 253 ? -2.447 -0.638 -7.338 1.00 85.38 253 ALA A CA 1
ATOM 2144 C C . ALA A 1 253 ? -0.989 -1.071 -7.121 1.00 85.38 253 ALA A C 1
ATOM 2146 O O . ALA A 1 253 ? -0.066 -0.363 -7.539 1.00 85.38 253 ALA A O 1
ATOM 2147 N N . ILE A 1 254 ? -0.779 -2.238 -6.503 1.00 89.81 254 ILE A N 1
ATOM 2148 C CA . ILE A 1 254 ? 0.546 -2.818 -6.257 1.00 89.81 254 ILE A CA 1
ATOM 2149 C C . ILE A 1 254 ? 1.169 -3.212 -7.599 1.00 89.81 254 ILE A C 1
ATOM 2151 O O . ILE A 1 254 ? 2.244 -2.736 -7.960 1.00 89.81 254 ILE A O 1
ATOM 2155 N N . PHE A 1 255 ? 0.465 -3.990 -8.416 1.00 88.56 255 PHE A N 1
ATOM 2156 C CA . PHE A 1 255 ? 0.968 -4.391 -9.732 1.00 88.56 255 PHE A CA 1
ATOM 2157 C C . PHE A 1 255 ? 1.187 -3.214 -10.688 1.00 88.56 255 PHE A C 1
ATOM 2159 O O . PHE A 1 255 ? 2.182 -3.181 -11.416 1.00 88.56 255 PHE A O 1
ATOM 2166 N N . ARG A 1 256 ? 0.305 -2.212 -10.655 1.00 86.62 256 ARG A N 1
ATOM 2167 C CA . ARG A 1 256 ? 0.456 -0.975 -11.428 1.00 86.62 256 ARG A CA 1
ATOM 2168 C C . ARG A 1 256 ? 1.693 -0.192 -10.998 1.00 86.62 256 ARG A C 1
ATOM 2170 O O . ARG A 1 256 ? 2.425 0.306 -11.854 1.00 86.62 256 ARG A O 1
ATOM 2177 N N . THR A 1 257 ? 1.971 -0.139 -9.697 1.00 89.25 257 THR A N 1
ATOM 2178 C CA . THR A 1 257 ? 3.199 0.457 -9.151 1.00 89.25 257 THR A CA 1
ATOM 2179 C C . THR A 1 257 ? 4.434 -0.307 -9.623 1.00 89.25 257 THR A C 1
ATOM 2181 O O . THR A 1 257 ? 5.349 0.312 -10.163 1.00 89.25 257 THR A O 1
ATOM 2184 N N . ALA A 1 258 ? 4.436 -1.641 -9.511 1.00 90.75 258 ALA A N 1
ATOM 2185 C CA . ALA A 1 258 ? 5.540 -2.495 -9.959 1.00 90.75 258 ALA A CA 1
ATOM 2186 C C . ALA A 1 258 ? 5.859 -2.272 -11.445 1.00 90.75 258 ALA A C 1
ATOM 2188 O O . ALA A 1 258 ? 7.001 -1.995 -11.810 1.00 90.75 258 ALA A O 1
ATOM 2189 N N . TYR A 1 259 ? 4.828 -2.306 -12.294 1.00 88.44 259 TYR A N 1
ATOM 2190 C CA . TYR A 1 259 ? 4.95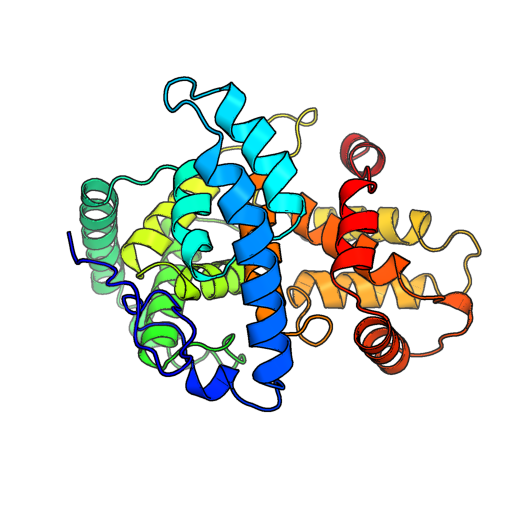6 -2.049 -13.726 1.00 88.44 259 TYR A CA 1
ATOM 2191 C C . TYR A 1 259 ? 5.510 -0.650 -14.010 1.00 88.44 259 TYR A C 1
ATOM 2193 O O . TYR A 1 259 ? 6.412 -0.495 -14.835 1.00 88.44 259 TYR A O 1
ATOM 2201 N N . SER A 1 260 ? 4.986 0.372 -13.328 1.00 87.50 260 SER A N 1
ATOM 2202 C CA . SER A 1 260 ? 5.391 1.765 -13.544 1.00 87.50 260 SER A CA 1
ATOM 2203 C C . SER A 1 260 ? 6.850 1.992 -13.154 1.00 87.50 260 SER A C 1
ATOM 2205 O O . SER A 1 260 ? 7.583 2.635 -13.899 1.00 87.50 260 SER A O 1
ATOM 2207 N N . LEU A 1 261 ? 7.299 1.408 -12.035 1.00 88.12 261 LEU A N 1
ATOM 2208 C CA . LEU A 1 261 ? 8.702 1.444 -11.614 1.00 88.12 261 LEU A CA 1
ATOM 2209 C C . LEU A 1 261 ? 9.615 0.754 -12.623 1.00 88.12 261 LEU A C 1
ATOM 2211 O O . LEU A 1 261 ? 10.660 1.290 -12.979 1.00 88.12 261 LEU A O 1
ATOM 2215 N N . PHE A 1 262 ? 9.213 -0.421 -13.102 1.00 85.88 262 PHE A N 1
ATOM 2216 C CA . PHE A 1 262 ? 10.003 -1.176 -14.068 1.00 85.88 262 PHE A CA 1
ATOM 2217 C C . PHE A 1 262 ? 10.067 -0.475 -15.435 1.00 85.88 262 PHE A C 1
ATOM 2219 O O . PHE A 1 262 ? 11.089 -0.520 -16.110 1.00 85.88 262 PHE A O 1
ATOM 2226 N N . SER A 1 263 ? 9.011 0.244 -15.818 1.00 83.94 263 SER A N 1
ATOM 2227 C CA . SER A 1 263 ? 8.949 1.007 -17.074 1.00 83.94 263 SER A CA 1
ATOM 2228 C C . SER A 1 263 ? 9.856 2.246 -17.091 1.00 83.94 263 SER A C 1
ATOM 2230 O O . SER A 1 263 ? 10.062 2.835 -18.149 1.00 83.94 263 SER A O 1
ATOM 2232 N N . LEU A 1 264 ? 10.410 2.661 -15.944 1.00 82.69 264 LEU A N 1
ATOM 2233 C CA . LEU A 1 264 ? 11.359 3.781 -15.866 1.00 82.69 264 LEU A CA 1
ATOM 2234 C C . LEU A 1 264 ? 12.754 3.423 -16.392 1.00 82.69 264 LEU A C 1
ATOM 2236 O O . LEU A 1 264 ? 13.570 4.316 -16.632 1.00 82.69 264 LEU A O 1
ATOM 2240 N N . ILE A 1 265 ? 13.062 2.134 -16.522 1.00 83.81 265 ILE A N 1
ATOM 2241 C CA . ILE A 1 265 ? 14.421 1.659 -16.766 1.00 83.81 265 ILE A CA 1
ATOM 2242 C C . ILE A 1 265 ? 14.540 0.913 -18.094 1.00 83.81 265 ILE A C 1
ATOM 2244 O O . ILE A 1 265 ? 13.600 0.278 -18.560 1.00 83.81 265 ILE A O 1
ATOM 2248 N N . ASN A 1 266 ? 15.736 0.954 -18.687 1.00 81.12 266 ASN A N 1
ATOM 2249 C CA . ASN A 1 266 ? 16.073 0.091 -19.815 1.00 81.12 266 ASN A CA 1
ATOM 2250 C C . ASN A 1 266 ? 16.657 -1.224 -19.280 1.00 81.12 266 ASN A C 1
ATOM 2252 O O . ASN A 1 266 ? 17.849 -1.307 -18.991 1.00 81.12 266 ASN A O 1
ATOM 2256 N N . TYR A 1 267 ? 15.812 -2.237 -19.097 1.00 78.31 267 TYR A N 1
ATOM 2257 C CA . TYR A 1 267 ? 16.218 -3.513 -18.497 1.00 78.31 267 TYR A CA 1
ATOM 2258 C C . TYR A 1 267 ? 17.060 -4.397 -19.440 1.00 78.31 267 TYR A C 1
ATOM 2260 O O . TYR A 1 267 ? 17.681 -5.357 -18.976 1.00 78.31 267 TYR A O 1
ATOM 2268 N N . GLU A 1 268 ? 17.082 -4.118 -20.750 1.00 77.50 268 GLU A N 1
ATOM 2269 C CA . GLU A 1 268 ? 17.764 -4.964 -21.744 1.00 77.50 268 GLU A CA 1
ATOM 2270 C C . GLU A 1 268 ? 19.287 -4.980 -21.546 1.00 77.50 268 GLU A C 1
ATOM 2272 O O . GLU A 1 268 ? 19.945 -5.986 -21.803 1.00 77.50 268 GLU A O 1
ATOM 2277 N N . GLU A 1 269 ? 19.841 -3.898 -21.000 1.00 77.00 269 GLU A N 1
ATOM 2278 C CA . GLU A 1 269 ? 21.278 -3.725 -20.757 1.00 77.00 269 GLU A CA 1
ATOM 2279 C C . GLU A 1 269 ? 21.721 -4.218 -19.365 1.00 77.00 269 GLU A C 1
ATOM 2281 O O . GLU A 1 269 ? 22.893 -4.119 -18.999 1.00 77.00 269 GLU A O 1
ATOM 2286 N N . MET A 1 270 ? 20.795 -4.754 -18.563 1.00 83.69 270 MET A N 1
ATOM 2287 C CA . MET A 1 270 ? 21.038 -5.085 -17.158 1.00 83.69 270 MET A CA 1
ATOM 2288 C C . MET A 1 270 ? 21.212 -6.582 -16.925 1.00 83.69 270 MET A C 1
ATOM 2290 O O . MET A 1 270 ? 20.543 -7.414 -17.530 1.00 83.69 270 MET A O 1
ATOM 2294 N N . THR A 1 271 ? 22.096 -6.934 -15.988 1.00 84.00 271 THR A N 1
ATOM 2295 C CA . THR A 1 271 ? 22.505 -8.334 -15.755 1.00 84.00 271 THR A CA 1
ATOM 2296 C C . THR A 1 271 ? 22.210 -8.844 -14.344 1.00 84.00 271 THR A C 1
ATOM 2298 O O . THR A 1 271 ? 22.372 -10.033 -14.072 1.00 84.00 271 THR A O 1
ATOM 2301 N N . SER A 1 272 ? 21.774 -7.976 -13.424 1.00 85.75 272 SER A N 1
ATOM 2302 C CA . SER A 1 272 ? 21.549 -8.351 -12.023 1.00 85.75 272 SER A CA 1
ATOM 2303 C C . SER A 1 272 ? 20.427 -7.561 -11.347 1.00 85.75 272 SER A C 1
ATOM 2305 O O . SER A 1 272 ? 20.146 -6.417 -11.707 1.00 85.75 272 SER A O 1
ATOM 2307 N N . SER A 1 273 ? 19.844 -8.149 -10.294 1.00 84.25 273 SER A N 1
ATOM 2308 C CA . SER A 1 273 ? 18.833 -7.495 -9.451 1.00 84.25 273 SER A CA 1
ATOM 2309 C C . SER A 1 273 ? 19.327 -6.186 -8.830 1.00 84.25 273 SER A C 1
ATOM 2311 O O . SER A 1 273 ? 18.580 -5.216 -8.743 1.00 84.25 273 SER A O 1
ATOM 2313 N N . GLY A 1 274 ? 20.601 -6.141 -8.422 1.00 85.38 274 GLY A N 1
ATOM 2314 C CA . GLY A 1 274 ? 21.202 -4.952 -7.815 1.00 85.38 274 GLY A CA 1
ATOM 2315 C C . GLY A 1 274 ? 21.309 -3.773 -8.786 1.00 85.38 274 GLY A C 1
ATOM 2316 O O . GLY A 1 274 ? 21.036 -2.642 -8.393 1.00 85.38 274 GLY A O 1
ATOM 2317 N N . GLN A 1 275 ? 21.643 -4.035 -10.056 1.00 87.06 275 GLN A N 1
ATOM 2318 C CA . GLN A 1 275 ? 21.680 -3.005 -11.101 1.00 87.06 275 GLN A CA 1
ATOM 2319 C C . GLN A 1 275 ? 20.289 -2.434 -11.379 1.00 87.06 275 GLN A C 1
ATOM 2321 O O . GLN A 1 275 ? 20.133 -1.219 -11.390 1.00 87.06 275 GLN A O 1
ATOM 2326 N N . ILE A 1 276 ? 19.282 -3.302 -11.521 1.00 85.12 276 ILE A N 1
ATOM 2327 C CA . ILE A 1 276 ? 17.886 -2.893 -11.730 1.00 85.12 276 ILE A CA 1
ATOM 2328 C C . ILE A 1 276 ? 17.391 -2.028 -10.569 1.00 85.12 276 ILE A C 1
ATOM 2330 O O . ILE A 1 276 ? 16.857 -0.945 -10.787 1.00 85.12 276 ILE A O 1
ATOM 2334 N N . ARG A 1 277 ? 17.614 -2.473 -9.328 1.00 85.38 277 ARG A N 1
ATOM 2335 C CA . ARG A 1 277 ? 17.218 -1.729 -8.127 1.00 85.38 277 ARG A CA 1
ATOM 2336 C C . ARG A 1 277 ? 17.867 -0.346 -8.069 1.00 85.38 277 ARG A C 1
ATOM 2338 O O . ARG A 1 277 ? 17.167 0.636 -7.850 1.00 85.38 277 ARG A O 1
ATOM 2345 N N . SER A 1 278 ? 19.180 -0.281 -8.294 1.00 85.00 278 SER A N 1
ATOM 2346 C CA . SER A 1 278 ? 19.934 0.976 -8.320 1.00 85.00 278 SER A CA 1
ATOM 2347 C C . SER A 1 278 ? 19.427 1.910 -9.419 1.00 85.00 278 SER A C 1
ATOM 2349 O O . SER A 1 278 ? 19.186 3.085 -9.163 1.00 85.00 278 SER A O 1
ATOM 2351 N N . GLU A 1 279 ? 19.191 1.395 -10.628 1.00 87.50 279 GLU A N 1
ATOM 2352 C CA . GLU A 1 279 ? 18.686 2.217 -11.726 1.00 87.50 279 GLU A CA 1
ATOM 2353 C C . GLU A 1 279 ? 17.292 2.767 -11.424 1.00 87.50 279 GLU A C 1
ATOM 2355 O O . GLU A 1 279 ? 17.049 3.949 -11.651 1.00 87.50 279 GLU A O 1
ATOM 2360 N N . ILE A 1 280 ? 16.389 1.945 -10.879 1.00 85.19 280 ILE A N 1
ATOM 2361 C CA . ILE A 1 280 ? 15.058 2.407 -10.472 1.00 85.19 280 ILE A CA 1
ATOM 2362 C C . ILE A 1 280 ? 15.197 3.539 -9.463 1.00 85.19 280 ILE A C 1
ATOM 2364 O O . ILE A 1 280 ? 14.600 4.588 -9.666 1.00 85.19 280 ILE A O 1
ATOM 2368 N N . GLN A 1 281 ? 16.028 3.375 -8.431 1.00 82.88 281 GLN A N 1
ATOM 2369 C CA . GLN A 1 281 ? 16.268 4.421 -7.435 1.00 82.88 281 GLN A CA 1
ATOM 2370 C C . GLN A 1 281 ? 16.858 5.701 -8.050 1.00 82.88 281 GLN A C 1
ATOM 2372 O O . GLN A 1 281 ? 16.448 6.795 -7.675 1.00 82.88 281 GLN A O 1
ATOM 2377 N N . ASN A 1 282 ? 17.775 5.577 -9.014 1.00 81.19 282 ASN A N 1
ATOM 2378 C CA . ASN A 1 282 ? 18.422 6.716 -9.671 1.00 81.19 282 ASN A CA 1
ATOM 2379 C C . ASN A 1 282 ? 17.498 7.445 -10.656 1.00 81.19 282 ASN A C 1
ATOM 2381 O O . ASN A 1 282 ? 17.582 8.663 -10.798 1.00 81.19 282 ASN A O 1
ATOM 2385 N N . LYS A 1 283 ? 16.637 6.707 -11.364 1.00 80.88 283 LYS A N 1
ATOM 2386 C CA . LYS A 1 283 ? 15.697 7.255 -12.352 1.00 80.88 283 LYS A CA 1
ATOM 2387 C C . LYS A 1 283 ? 14.356 7.645 -11.758 1.00 80.88 283 LYS A C 1
ATOM 2389 O O . LYS A 1 283 ? 13.564 8.294 -12.446 1.00 80.88 283 LYS A O 1
ATOM 2394 N N . PHE A 1 284 ? 14.083 7.259 -10.514 1.00 78.50 284 PHE A N 1
ATOM 2395 C CA . PHE A 1 284 ? 12.832 7.590 -9.863 1.00 78.50 284 PHE A CA 1
ATOM 2396 C C . PHE A 1 284 ? 12.685 9.110 -9.748 1.00 78.50 284 PHE A C 1
ATOM 2398 O O . PHE A 1 284 ? 13.322 9.779 -8.939 1.00 78.50 284 PHE A O 1
ATOM 2405 N N . SER A 1 285 ? 11.788 9.651 -10.563 1.00 72.94 285 SER A N 1
ATOM 2406 C CA . SER A 1 285 ? 11.239 10.990 -10.419 1.00 72.94 285 SER A CA 1
ATOM 2407 C C . SER A 1 285 ? 9.763 10.821 -10.129 1.00 72.94 285 SER A C 1
ATOM 2409 O O . SER A 1 285 ? 9.060 10.160 -10.892 1.00 72.94 285 SER A O 1
ATOM 2411 N N . TYR A 1 286 ? 9.286 11.434 -9.047 1.00 70.88 286 TYR A N 1
ATOM 2412 C CA . TYR A 1 286 ? 7.893 11.301 -8.634 1.00 70.88 286 TYR A CA 1
ATOM 2413 C C . TYR A 1 286 ? 6.914 11.735 -9.738 1.00 70.88 286 TYR A C 1
ATOM 2415 O O . TYR A 1 286 ? 5.910 11.073 -9.980 1.00 70.88 286 TYR A O 1
ATOM 2423 N N . VAL A 1 287 ? 7.259 12.795 -10.477 1.00 68.56 287 VAL A N 1
ATOM 2424 C CA . VAL A 1 287 ? 6.461 13.304 -11.603 1.00 68.56 287 VAL A CA 1
ATOM 2425 C C . VAL A 1 287 ? 6.440 12.313 -12.768 1.00 68.56 287 VAL A C 1
ATOM 2427 O O . VAL A 1 287 ? 5.379 12.039 -13.323 1.00 68.56 287 VAL A O 1
ATOM 2430 N N . ASN A 1 288 ? 7.595 11.743 -13.125 1.00 69.38 288 ASN A N 1
ATOM 2431 C CA . ASN A 1 288 ? 7.674 10.760 -14.209 1.00 69.38 288 ASN A CA 1
ATOM 2432 C C . ASN A 1 288 ? 6.941 9.471 -13.832 1.00 69.38 288 ASN A C 1
ATOM 2434 O O . ASN A 1 288 ? 6.235 8.900 -14.656 1.00 69.38 288 ASN A O 1
ATOM 2438 N N . PHE A 1 289 ? 7.078 9.042 -12.578 1.00 76.12 289 PHE A N 1
ATOM 2439 C CA . PHE A 1 289 ? 6.401 7.870 -12.051 1.00 76.12 289 PHE A CA 1
ATOM 2440 C C . PHE A 1 289 ? 4.878 8.034 -12.083 1.00 76.12 289 PHE A C 1
ATOM 2442 O O . PHE A 1 289 ? 4.206 7.159 -12.619 1.00 76.12 289 PHE A O 1
ATOM 2449 N N . ILE A 1 290 ? 4.339 9.160 -11.597 1.00 74.06 290 ILE A N 1
ATOM 2450 C CA . ILE A 1 290 ? 2.898 9.450 -11.683 1.00 74.06 290 ILE A CA 1
ATOM 2451 C C . ILE A 1 290 ? 2.435 9.472 -13.133 1.00 74.06 290 ILE A C 1
ATOM 2453 O O . ILE A 1 290 ? 1.435 8.845 -13.456 1.00 74.06 290 ILE A O 1
ATOM 2457 N N . SER A 1 291 ? 3.168 10.166 -14.008 1.00 73.81 291 SER A N 1
ATOM 2458 C CA . SER A 1 291 ? 2.817 10.251 -15.427 1.00 73.81 291 SER A CA 1
ATOM 2459 C C . SER A 1 291 ? 2.712 8.863 -16.061 1.00 73.81 291 SER A C 1
ATOM 2461 O O . SER A 1 291 ? 1.759 8.580 -16.783 1.00 73.81 291 SER A O 1
ATOM 2463 N N . ILE A 1 292 ? 3.637 7.952 -15.745 1.00 76.38 292 ILE A N 1
ATOM 2464 C CA . ILE A 1 292 ? 3.538 6.559 -16.187 1.00 76.38 292 ILE A CA 1
ATOM 2465 C C . ILE A 1 292 ? 2.311 5.901 -15.551 1.00 76.38 292 ILE A C 1
ATOM 2467 O O . ILE A 1 292 ? 1.458 5.410 -16.286 1.00 76.38 292 ILE A O 1
ATOM 2471 N N . TYR A 1 293 ? 2.187 5.944 -14.221 1.00 80.88 293 TYR A N 1
ATOM 2472 C CA . TYR A 1 293 ? 1.124 5.295 -13.447 1.00 80.88 293 TYR A CA 1
ATOM 2473 C C . TYR A 1 293 ? -0.293 5.687 -13.904 1.00 80.88 293 TYR A C 1
ATOM 2475 O O . TYR A 1 293 ? -1.152 4.815 -14.045 1.00 80.88 293 TYR A O 1
ATOM 2483 N N . GLU A 1 294 ? -0.533 6.973 -14.184 1.00 75.25 294 GLU A N 1
ATOM 2484 C CA . GLU A 1 294 ? -1.803 7.505 -14.708 1.00 75.25 294 GLU A CA 1
ATOM 2485 C C . GLU A 1 294 ? -2.192 6.872 -16.047 1.00 75.25 294 GLU A C 1
ATOM 2487 O O . GLU A 1 294 ? -3.373 6.653 -16.309 1.00 75.25 294 GLU A O 1
ATOM 2492 N N . ASN A 1 295 ? -1.201 6.552 -16.882 1.00 73.31 295 ASN A N 1
ATOM 2493 C CA . ASN A 1 295 ? -1.396 6.044 -18.236 1.00 73.31 295 ASN A CA 1
ATOM 2494 C C . ASN A 1 295 ? -1.321 4.511 -18.334 1.00 73.31 295 ASN A C 1
ATOM 2496 O O . ASN A 1 295 ? -1.628 3.944 -19.387 1.00 73.31 295 ASN A O 1
ATOM 2500 N N . VAL A 1 296 ? -0.933 3.807 -17.262 1.00 75.62 296 VAL A N 1
ATOM 2501 C CA . VAL A 1 296 ? -0.924 2.342 -17.267 1.00 75.62 296 VAL A CA 1
ATOM 2502 C C . VAL A 1 296 ? -2.356 1.814 -17.177 1.00 75.62 296 VAL A C 1
ATOM 2504 O O . VAL A 1 296 ? -2.963 1.790 -16.109 1.00 75.62 296 VAL A O 1
ATOM 2507 N N . ASN A 1 297 ? -2.866 1.283 -18.290 1.00 73.06 297 ASN A N 1
ATOM 2508 C CA . ASN A 1 297 ? -4.035 0.408 -18.271 1.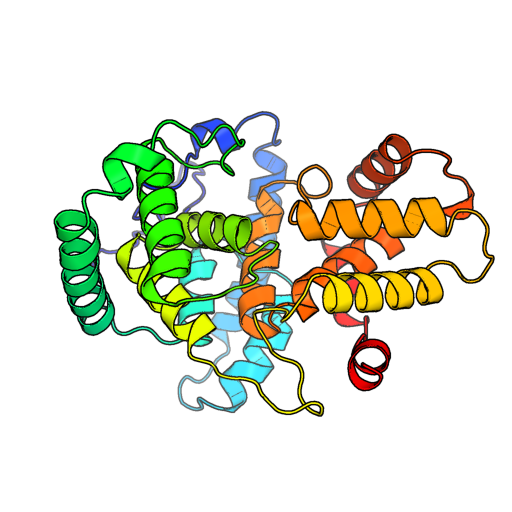00 73.06 297 ASN A CA 1
ATOM 2509 C C . ASN A 1 297 ? -3.578 -1.060 -18.136 1.00 73.06 297 ASN A C 1
ATOM 2511 O O . ASN A 1 297 ? -3.002 -1.643 -19.068 1.00 73.06 297 ASN A O 1
ATOM 2515 N N . LEU A 1 298 ? -3.813 -1.645 -16.954 1.00 72.31 298 LEU A N 1
ATOM 2516 C CA . LEU A 1 298 ? -3.624 -3.076 -16.697 1.00 72.31 298 LEU A CA 1
ATOM 2517 C C . LEU A 1 298 ? -4.930 -3.880 -16.782 1.00 72.31 298 LEU A C 1
ATOM 2519 O O . LEU A 1 298 ? -4.868 -5.105 -16.725 1.00 72.31 298 LEU A O 1
ATOM 2523 N N . GLU A 1 299 ? -6.091 -3.256 -17.001 1.00 66.31 299 GLU A N 1
ATOM 2524 C CA . GLU A 1 299 ? -7.384 -3.952 -17.115 1.00 66.31 299 GLU A CA 1
ATOM 2525 C C . GLU A 1 299 ? -7.345 -5.027 -18.207 1.00 66.31 299 GLU A C 1
ATOM 2527 O O . GLU A 1 299 ? -7.940 -6.088 -18.061 1.00 66.31 299 GLU A O 1
ATOM 2532 N N . VAL A 1 300 ? -6.585 -4.816 -19.286 1.00 63.12 300 VAL A N 1
ATOM 2533 C CA . VAL A 1 300 ? -6.399 -5.811 -20.363 1.00 63.12 300 VAL A CA 1
ATOM 2534 C C . VAL A 1 300 ? -5.638 -7.062 -19.891 1.00 63.12 300 VAL A C 1
ATOM 2536 O O . VAL A 1 300 ? -5.820 -8.144 -20.450 1.00 63.12 300 VAL A O 1
ATOM 2539 N N . ILE A 1 301 ? -4.781 -6.928 -18.876 1.00 60.91 301 ILE A N 1
ATOM 2540 C CA . ILE A 1 301 ? -4.048 -8.039 -18.253 1.00 60.91 301 ILE A CA 1
ATOM 2541 C C . ILE A 1 301 ? -4.952 -8.766 -17.252 1.00 60.91 301 ILE A C 1
ATOM 2543 O O . ILE A 1 301 ? -5.005 -9.999 -17.266 1.00 60.91 301 ILE A O 1
ATOM 2547 N N . PHE A 1 302 ? -5.700 -8.006 -16.446 1.00 59.28 302 PHE A N 1
ATOM 2548 C CA . PHE A 1 302 ? -6.582 -8.533 -15.402 1.00 59.28 302 PHE A CA 1
ATOM 2549 C C . PHE A 1 302 ? -7.879 -9.153 -15.940 1.00 59.28 302 PHE A C 1
ATOM 2551 O O . PHE A 1 302 ? -8.304 -10.185 -15.447 1.00 59.28 302 PHE A O 1
ATOM 2558 N N . SER A 1 303 ? -8.467 -8.609 -17.009 1.00 58.06 303 SER A N 1
ATOM 2559 C CA . SER A 1 303 ? -9.700 -9.128 -17.642 1.00 58.06 303 SER A CA 1
ATOM 2560 C C . SER A 1 303 ? -9.543 -10.484 -18.342 1.00 58.06 303 SER A C 1
ATOM 2562 O O . SER A 1 303 ? -10.523 -11.041 -18.838 1.00 58.06 303 SER A O 1
ATOM 2564 N N . LYS A 1 304 ? -8.312 -11.002 -18.424 1.00 53.91 304 LYS A N 1
ATOM 2565 C CA . LYS A 1 304 ? -7.968 -12.295 -19.035 1.00 53.91 304 LYS A CA 1
ATOM 2566 C C . LYS A 1 304 ? -7.527 -13.344 -18.005 1.00 53.91 304 LYS A C 1
ATOM 2568 O O . LYS A 1 304 ? -6.951 -14.355 -18.411 1.00 53.91 304 LYS A O 1
ATOM 2573 N N . LEU A 1 305 ? -7.636 -13.047 -16.709 1.00 52.22 305 LEU A N 1
ATOM 2574 C CA . LEU A 1 305 ? -7.466 -13.997 -15.599 1.00 52.22 305 LEU A CA 1
ATOM 2575 C C . LEU A 1 305 ? -8.838 -14.565 -15.228 1.00 52.22 305 LEU A C 1
ATOM 2577 O O . LEU A 1 305 ? -8.907 -15.787 -15.004 1.00 52.22 305 LEU A O 1
#

Foldseek 3Di:
DDDPDDDDPPDDQCQPPPFQFFQPPVLPPPDPVVVLSVVLVVQVVLVVVVVVPDDDPDLPVVLVVLVVSLLLPHHNNCLLVLLCSLPPDDPVVLVVVVVVLVVVVVVVVVLVVCVVPDPDDQLRTDPVNVSLLSSLVCCCCPVLPQPFQQPVSVLLSLLSSRDDSSVSNRVSVCLSVPPDDDLLAQLHQTDNDPVVVLLLLLLLLCVLPVPPQCSVVSSVLLCVCLNVVCVLQDRSSCVSSLNSVCSSRHSVSSSLLSSLLQVQDDCNPDDDSVVSSVSSVVSDDSVSSSVSSVPDDCSVVSSVD

Sequence (305 aa):
MGNCTLRDDNVQEVWCCLNKNFDRISFRVKIDFDQYLAYQKFLEHLWEKFIFYRDKDEKATLRYEIKHWVVKGAPNRIVKELIELIFPISKKECLELYESMQKKINESGIFEAEAEVFQENLFFLTEEGKIAFRRLEFLVKYVLDIEYMEVFDKVLQLMLWFFPEHEAYALAEALIKTDITSIKNFHGYFLRSNEEKHDIITKLTEKLCETGANKKLCMKILHEMVDGLFSGYLLPFYYPYVLINFFFDGFEAIFRTAYSLFSLINYEEMTSSGQIRSEIQNKFSYVNFISIYENVNLEVIFSKL

Secondary structure (DSSP, 8-state):
--------SS------TT-SSB-HHHHTSS--HHHHHHHHHHHHHHHHHHHTT--S--HHHHHHHHHHHHTT---GGGHHHHHHHHS---HHHHHHHHHHHHHHHHHH-HHHHHTT---S--TTB-HHHHHHHHHHHHHHHHTS--S--TTHHHHHHHHHHHS-HHHHHHHHHHHHHS----TTS---SS-S-HHHHHHHHHHHHHHH-TT-TTHHHHHHHHHHHHHTTTBTTB-GGGHHHHHHHHHHHTHHHHHHHHHHHHTTS-GGG--SHHHHHHHHHHH--HHHHHHHHHH---HHHHTT-

Organism: NCBI:txid5963

Radius of gyration: 19.81 Å; chains: 1; bounding box: 45×48×53 Å

pLDDT: mean 72.27, std 14.99, range [26.28, 91.31]